Protein AF-A0A1B7P4M8-F1 (afdb_monomer)

Sequence (211 aa):
MISKVWGESLSTARRSIRSLGRASTALPAQPTAQLNGPSHQPQSEAQESLNNWHMVSHPRRLSSSSFSASSASATMKDIIFKAQANDFLSFVNASPTPFHAVASASRRLIDAGFQEVKERDSWASSCKPGGKYYVTRNGSTIIAFAIGKKWKPGNSISMVGAHTDSPCLRIKPVSKKSGDGFVQVGVETYGGGIWHTCKNTLCIPGDCIGC

pLDDT: mean 71.54, std 27.99, range [23.11, 98.19]

InterPro domains:
  IPR001948 Peptidase M18 [PF02127] (91-197)
  IPR001948 Peptidase M18 [PTHR28570] (83-198)
  IPR023358 Peptidase M18, domain 2 [G3DSA:2.30.250.10] (172-201)

Organism: NCBI:txid1955775

Ne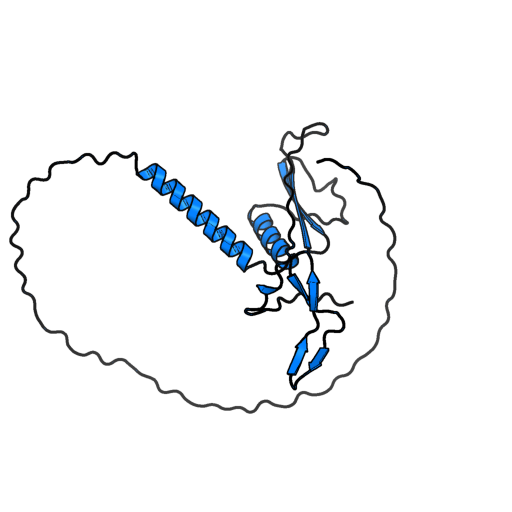arest PDB structures (foldseek):
  7dde-assembly1_C  TM=9.895E-01  e=1.643E-11  Schizosaccharomyces pombe 972h-
  3vat-assembly1_A  TM=9.790E-01  e=1.995E-11  Bos taurus
  4dyo-assembly1_A  TM=9.773E-01  e=1.802E-10  Homo sapiens
  7u5h-assembly1_A  TM=9.787E-01  e=2.657E-10  Bos taurus
  5jm6-assembly1_A  TM=9.677E-01  e=4.538E-07  Thermochaetoides thermophila

Secondary structure (DSSP, 8-state):
----------------------------PPPP--------PPPP------------------------TTHHHHHHHHHHHHHHHHHHHHHHHT-SSHHHHHHHHHHHHHHTTPEE--TTS--TTT--TT-EEEEEETTTEEEEEE--TT--TT---------S---EEEEEEEEEEEETTEEEEEEEEESS--TTGGGS-----------

Structu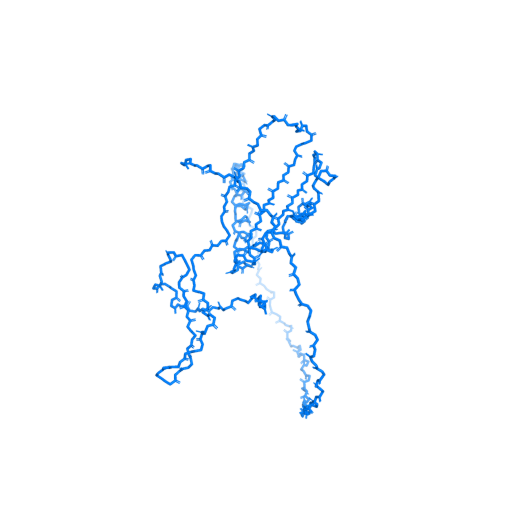re (mmCIF, N/CA/C/O backbone):
data_AF-A0A1B7P4M8-F1
#
_entry.id   AF-A0A1B7P4M8-F1
#
loop_
_atom_site.group_PDB
_atom_site.id
_atom_site.type_symbol
_atom_site.label_atom_id
_atom_site.label_alt_id
_atom_site.label_comp_id
_atom_site.label_asym_id
_atom_site.label_entity_id
_atom_site.label_seq_id
_atom_site.pdbx_PDB_ins_code
_atom_site.Cartn_x
_atom_site.Cartn_y
_atom_site.Cartn_z
_atom_site.occupancy
_atom_site.B_iso_or_equiv
_atom_site.auth_seq_id
_atom_site.auth_comp_id
_atom_site.auth_asym_id
_atom_site.auth_atom_id
_atom_site.pdbx_PDB_model_num
ATOM 1 N N . MET A 1 1 ? 8.302 16.947 12.314 1.00 27.66 1 MET A N 1
ATOM 2 C CA . MET A 1 1 ? 8.356 18.415 12.137 1.00 27.66 1 MET A CA 1
ATOM 3 C C . MET A 1 1 ? 7.116 18.832 11.355 1.00 27.66 1 MET A C 1
ATOM 5 O O . MET A 1 1 ? 6.722 18.109 10.452 1.00 27.66 1 MET A O 1
ATOM 9 N N . ILE A 1 2 ? 6.443 19.880 11.818 1.00 29.00 2 ILE A N 1
ATOM 10 C CA . ILE A 1 2 ? 5.062 20.298 11.509 1.00 29.00 2 ILE A CA 1
ATOM 11 C C . ILE A 1 2 ? 4.920 20.908 10.101 1.00 29.00 2 ILE A C 1
ATOM 13 O O . ILE A 1 2 ? 5.784 21.691 9.732 1.00 29.00 2 ILE A O 1
ATOM 17 N N . SER A 1 3 ? 3.811 20.632 9.391 1.00 30.89 3 SER A N 1
ATOM 18 C CA . SER A 1 3 ? 2.894 21.630 8.767 1.00 30.89 3 SER A CA 1
ATOM 19 C C . SER A 1 3 ? 1.781 20.905 7.977 1.00 30.89 3 SER A C 1
ATOM 21 O O . SER A 1 3 ? 2.078 20.087 7.116 1.00 30.89 3 SER A O 1
ATOM 23 N N . LYS A 1 4 ? 0.506 20.936 8.403 1.00 31.12 4 LYS A N 1
ATOM 24 C CA . LYS A 1 4 ? -0.586 21.812 7.904 1.00 31.12 4 LYS A CA 1
ATOM 25 C C . LYS A 1 4 ? -0.626 22.002 6.375 1.00 31.12 4 LYS A C 1
ATOM 27 O O . LYS A 1 4 ? 0.223 22.690 5.830 1.00 31.12 4 LYS A O 1
ATOM 32 N N . VAL A 1 5 ? -1.682 21.490 5.730 1.00 31.02 5 VAL A N 1
ATOM 33 C CA . VAL A 1 5 ? -2.775 22.254 5.076 1.00 31.02 5 VAL A CA 1
ATOM 34 C C . VAL A 1 5 ? -3.729 21.255 4.398 1.00 31.02 5 VAL A C 1
ATOM 36 O O . VAL A 1 5 ? -3.329 20.453 3.561 1.00 31.02 5 VAL A O 1
ATOM 39 N N . TRP A 1 6 ? -4.997 21.301 4.806 1.00 23.11 6 TRP A N 1
ATOM 40 C CA . TRP A 1 6 ? -6.159 20.734 4.117 1.00 23.11 6 TRP A CA 1
ATOM 41 C C . TRP A 1 6 ? -6.901 21.929 3.508 1.00 23.11 6 TRP A C 1
ATOM 43 O O . TRP A 1 6 ? -7.056 22.935 4.201 1.00 23.11 6 TRP A O 1
ATOM 53 N N . GLY A 1 7 ? -7.354 21.837 2.257 1.00 25.77 7 GLY A N 1
ATOM 54 C CA . GLY A 1 7 ? -8.132 22.906 1.628 1.00 25.77 7 GLY A CA 1
ATOM 55 C C . GLY A 1 7 ? -8.428 22.671 0.149 1.00 25.77 7 GLY A C 1
ATOM 56 O O . GLY A 1 7 ? -7.590 22.959 -0.691 1.00 25.77 7 GLY A O 1
ATOM 57 N N . GLU A 1 8 ? -9.636 22.160 -0.104 1.00 27.84 8 GLU A N 1
ATOM 58 C CA . GLU A 1 8 ? -10.535 22.509 -1.219 1.00 27.84 8 GLU A CA 1
ATOM 59 C C . GLU A 1 8 ? -10.119 22.214 -2.676 1.00 27.84 8 GLU A C 1
ATOM 61 O O . GLU A 1 8 ? -9.282 22.874 -3.275 1.00 27.84 8 GLU A O 1
ATOM 66 N N . SER A 1 9 ? -10.858 21.311 -3.330 1.00 27.59 9 SER A N 1
ATOM 67 C CA . SER A 1 9 ? -11.979 21.698 -4.213 1.00 27.59 9 SER A CA 1
ATOM 68 C C . SER A 1 9 ? -12.216 20.650 -5.309 1.00 27.59 9 SER A C 1
ATOM 70 O O . SER A 1 9 ? -11.376 20.391 -6.169 1.00 27.59 9 SER A O 1
ATOM 72 N N . LEU A 1 10 ? -13.399 20.037 -5.255 1.00 27.08 10 LEU A N 1
ATOM 73 C CA . LEU A 1 10 ? -13.975 19.165 -6.274 1.00 27.08 10 LEU A CA 1
ATOM 74 C C . LEU A 1 10 ? -14.854 20.002 -7.214 1.00 27.08 10 LEU A C 1
ATOM 76 O O . LEU A 1 10 ? -15.893 20.495 -6.794 1.00 27.08 10 LEU A O 1
ATOM 80 N N . SER A 1 11 ? -14.488 20.091 -8.490 1.00 28.09 11 SER A N 1
ATOM 81 C CA . SER A 1 11 ? -15.378 20.199 -9.665 1.00 28.09 11 SER A CA 1
ATOM 82 C C . SER A 1 11 ? -14.450 20.050 -10.889 1.00 28.09 11 SER A C 1
ATOM 84 O O . SER A 1 11 ? -13.321 20.512 -10.839 1.00 28.09 11 SER A O 1
ATOM 86 N N . THR A 1 12 ? -14.727 19.381 -12.003 1.00 28.97 12 THR A N 1
ATOM 87 C CA . THR A 1 12 ? -15.960 19.226 -12.762 1.00 28.97 12 THR A CA 1
ATOM 88 C C . THR A 1 12 ? -15.771 18.033 -13.706 1.00 28.97 12 THR A C 1
ATOM 90 O O . THR A 1 12 ? -14.773 17.937 -14.416 1.00 28.97 12 THR A O 1
ATOM 93 N N . ALA A 1 13 ? -16.746 17.128 -13.737 1.00 28.62 13 ALA A N 1
ATOM 94 C CA . ALA A 1 13 ? -16.907 16.151 -14.807 1.00 28.62 13 ALA A CA 1
ATOM 95 C C . ALA A 1 13 ? -17.683 16.783 -15.972 1.00 28.62 13 ALA A C 1
ATOM 97 O O . ALA A 1 13 ? -18.678 17.457 -15.707 1.00 28.62 13 ALA A O 1
ATOM 98 N N . ARG A 1 14 ? -17.323 16.480 -17.233 1.00 30.86 14 ARG A N 1
ATOM 99 C CA . ARG A 1 14 ? -18.277 16.083 -18.298 1.00 30.86 14 ARG A CA 1
ATOM 100 C C . ARG A 1 14 ? -17.629 15.834 -19.672 1.00 30.86 14 ARG A C 1
ATOM 102 O O . ARG A 1 14 ? -16.952 16.696 -20.206 1.00 30.86 14 ARG A O 1
ATOM 109 N N . ARG A 1 15 ? -18.080 14.711 -20.257 1.00 29.19 15 ARG A N 1
ATOM 110 C CA . ARG A 1 15 ? -18.317 14.386 -21.684 1.00 29.19 15 ARG A CA 1
ATOM 111 C C . ARG A 1 15 ? -17.110 14.226 -22.619 1.00 29.19 15 ARG A C 1
ATOM 113 O O . ARG A 1 15 ? -16.466 15.198 -22.970 1.00 29.19 15 ARG A O 1
ATOM 120 N N . SER A 1 16 ? -17.023 13.055 -23.255 1.00 30.80 16 SER A N 1
ATOM 121 C CA . SER A 1 16 ? -17.588 12.885 -24.605 1.00 30.80 16 SER A CA 1
ATOM 122 C C . SER A 1 16 ? -17.643 11.406 -25.013 1.00 30.80 16 SER A C 1
ATOM 124 O O . SER A 1 16 ? -16.660 10.684 -24.914 1.00 30.80 16 SER A O 1
ATOM 126 N N . ILE A 1 17 ? -18.819 10.976 -25.467 1.00 32.19 17 ILE A N 1
ATOM 127 C CA . ILE A 1 17 ? -19.078 9.722 -26.184 1.00 32.19 17 ILE A CA 1
ATOM 128 C C . ILE A 1 17 ? -18.746 9.970 -27.655 1.00 32.19 17 ILE A C 1
ATOM 130 O O . ILE A 1 17 ? -19.299 10.916 -28.212 1.00 32.19 17 ILE A O 1
ATOM 134 N N . ARG A 1 18 ? -17.973 9.090 -28.307 1.00 30.89 18 ARG A N 1
ATOM 135 C CA . ARG A 1 18 ? -18.147 8.775 -29.735 1.00 30.89 18 ARG A CA 1
ATOM 136 C C . ARG A 1 18 ? -17.783 7.320 -30.033 1.00 30.89 18 ARG A C 1
ATOM 138 O O . ARG A 1 18 ? -16.741 6.814 -29.642 1.00 30.89 18 ARG A O 1
ATOM 145 N N . SER A 1 19 ? -18.733 6.704 -30.719 1.00 30.92 19 SER A N 1
ATOM 146 C CA . SER A 1 19 ? -18.758 5.409 -31.389 1.00 30.92 19 SER A CA 1
ATOM 147 C C . SER A 1 19 ? -17.723 5.256 -32.508 1.00 30.92 19 SER A C 1
ATOM 149 O O . SER A 1 19 ? -17.239 6.269 -33.009 1.00 30.92 19 SER A O 1
ATOM 151 N N . LEU A 1 20 ? -17.599 4.004 -32.984 1.00 33.69 20 LEU A N 1
ATOM 152 C CA . LEU A 1 20 ? -17.049 3.472 -34.254 1.00 33.69 20 LEU A CA 1
ATOM 153 C C . LEU A 1 20 ? -15.876 2.521 -33.955 1.00 33.69 20 LEU A C 1
ATOM 155 O O . LEU A 1 20 ? -15.013 2.847 -33.162 1.00 33.69 20 LEU A O 1
ATOM 159 N N . GLY A 1 21 ? -15.752 1.328 -34.520 1.00 29.70 21 GLY A N 1
ATOM 160 C CA . GLY A 1 21 ? -16.533 0.638 -35.527 1.00 29.70 21 GLY A CA 1
ATOM 161 C C . GLY A 1 21 ? -16.091 -0.828 -35.570 1.00 29.70 21 GLY A C 1
ATOM 162 O O . GLY A 1 21 ? -15.044 -1.217 -35.060 1.00 29.70 21 GLY A O 1
ATOM 163 N N . ARG A 1 22 ? -16.966 -1.635 -36.150 1.00 30.69 22 ARG A N 1
ATOM 164 C CA . ARG A 1 22 ? -16.874 -3.076 -36.360 1.00 30.69 22 ARG A CA 1
ATOM 165 C C . ARG A 1 22 ? -15.778 -3.392 -37.386 1.00 30.69 22 ARG A C 1
ATOM 167 O O . ARG A 1 22 ? -15.830 -2.850 -38.484 1.00 30.69 22 ARG A O 1
ATOM 174 N N . ALA A 1 23 ? -14.875 -4.320 -37.082 1.00 33.91 23 ALA A N 1
ATOM 175 C CA . ALA A 1 23 ? -14.117 -5.050 -38.099 1.00 33.91 23 ALA A CA 1
ATOM 176 C C . ALA A 1 23 ? -13.829 -6.471 -37.599 1.00 33.91 23 ALA A C 1
ATOM 178 O O . ALA A 1 23 ? -13.099 -6.689 -36.637 1.00 33.91 23 ALA A O 1
ATOM 179 N N . SER A 1 24 ? -14.499 -7.422 -38.242 1.00 31.70 24 SER A N 1
ATOM 180 C CA . SER A 1 24 ? -14.323 -8.861 -38.114 1.00 31.70 24 SER A CA 1
ATOM 181 C C . SER A 1 24 ? -13.306 -9.292 -39.165 1.00 31.70 24 SER A C 1
ATOM 183 O O . SER A 1 24 ? -13.519 -8.996 -40.338 1.00 31.70 24 SER A O 1
ATOM 185 N N . THR A 1 25 ? -12.246 -10.000 -38.767 1.00 35.09 25 THR A N 1
ATOM 186 C CA . THR A 1 25 ? -11.460 -10.810 -39.709 1.00 35.09 25 THR A CA 1
ATOM 187 C C . THR A 1 25 ? -10.756 -11.968 -39.003 1.00 35.09 25 THR A C 1
ATOM 189 O O . THR A 1 25 ? -9.920 -11.770 -38.130 1.00 35.09 25 THR A O 1
ATOM 192 N N . ALA A 1 26 ? -11.204 -13.160 -39.394 1.00 34.91 26 ALA A N 1
ATOM 193 C CA . ALA A 1 26 ? -10.579 -14.480 -39.472 1.00 34.91 26 ALA A CA 1
ATOM 194 C C . ALA A 1 26 ? -9.252 -14.787 -38.737 1.00 34.91 26 ALA A C 1
ATOM 196 O O . ALA A 1 26 ? -8.198 -14.213 -39.001 1.00 34.91 26 ALA A O 1
ATOM 197 N N . LEU A 1 27 ? -9.338 -15.848 -37.928 1.00 39.56 27 LEU A N 1
ATOM 198 C CA . LEU A 1 27 ? -8.270 -16.752 -37.485 1.00 39.56 27 LEU A CA 1
ATOM 199 C C . LEU A 1 27 ? -7.584 -17.471 -38.663 1.00 39.56 27 LEU A C 1
ATOM 201 O O . LEU A 1 27 ? -8.257 -17.792 -39.645 1.00 39.56 27 LEU A O 1
ATOM 205 N N . PRO A 1 28 ? -6.326 -17.912 -38.481 1.00 41.72 28 PRO A N 1
ATOM 206 C CA . PRO A 1 28 ? -5.875 -19.159 -39.080 1.00 41.72 28 PRO A CA 1
ATOM 207 C C . PRO A 1 28 ? -5.457 -20.225 -38.051 1.00 41.72 28 PRO A C 1
ATOM 209 O O . PRO A 1 28 ? -5.018 -19.947 -36.937 1.00 41.72 28 PRO A O 1
ATOM 212 N N . ALA A 1 29 ? -5.662 -21.459 -38.505 1.00 36.94 29 ALA A N 1
ATOM 213 C CA . ALA A 1 29 ? -5.579 -22.766 -37.870 1.00 36.94 29 ALA A CA 1
ATOM 214 C C . ALA A 1 29 ? -4.300 -23.103 -37.077 1.00 36.94 29 ALA A C 1
ATOM 216 O O . ALA A 1 29 ? -3.185 -22.754 -37.458 1.00 36.94 29 ALA A O 1
ATOM 217 N N . GLN A 1 30 ? -4.492 -23.909 -36.027 1.00 38.44 30 GLN A N 1
ATOM 218 C CA . GLN A 1 30 ? -3.452 -24.701 -35.368 1.00 38.44 30 GLN A CA 1
ATOM 219 C C . GLN A 1 30 ? -3.263 -26.050 -36.085 1.00 38.44 30 GLN A C 1
ATOM 221 O O . GLN A 1 30 ? -4.264 -26.659 -36.471 1.00 38.44 30 GLN A O 1
ATOM 226 N N . PRO A 1 31 ? -2.033 -26.586 -36.191 1.00 42.88 31 PRO A N 1
ATOM 227 C CA . PRO A 1 31 ? -1.820 -27.988 -36.509 1.00 42.88 31 PRO A CA 1
ATOM 228 C C . PRO A 1 31 ? -1.865 -28.852 -35.244 1.00 42.88 31 PRO A C 1
ATOM 230 O O . PRO A 1 31 ? -1.148 -28.629 -34.269 1.00 42.88 31 PRO A O 1
ATOM 233 N N . THR A 1 32 ? -2.704 -29.876 -35.310 1.00 34.38 32 THR A N 1
ATOM 234 C CA . THR A 1 32 ? -2.752 -31.052 -34.444 1.00 34.38 32 THR A CA 1
ATOM 235 C C . THR A 1 32 ? -1.456 -31.861 -34.521 1.00 34.38 32 THR A C 1
ATOM 237 O O . THR A 1 32 ? -1.057 -32.268 -35.611 1.00 34.38 32 THR A O 1
ATOM 240 N N . ALA A 1 33 ? -0.867 -32.195 -33.373 1.00 34.19 33 ALA A N 1
ATOM 241 C CA . ALA A 1 33 ? 0.090 -33.292 -33.258 1.00 34.19 33 ALA A CA 1
ATOM 242 C C . ALA A 1 33 ? -0.193 -34.081 -31.974 1.00 34.19 33 ALA A C 1
ATOM 244 O O . ALA A 1 33 ? 0.114 -33.652 -30.864 1.00 34.19 33 ALA A O 1
ATOM 245 N N . GLN A 1 34 ? -0.838 -35.228 -32.164 1.00 31.22 34 GLN A N 1
ATOM 246 C CA . GLN A 1 34 ? -0.920 -36.322 -31.207 1.00 31.22 34 GLN A CA 1
ATOM 247 C C . GLN A 1 34 ? 0.409 -37.076 -31.227 1.00 31.22 34 GLN A C 1
ATOM 249 O O . GLN A 1 34 ? 0.825 -37.498 -32.303 1.00 31.22 34 GLN A O 1
ATOM 254 N N . LEU A 1 35 ? 1.034 -37.304 -30.071 1.00 37.22 35 LEU A N 1
ATOM 255 C CA . LEU A 1 35 ? 2.008 -38.381 -29.909 1.00 37.22 35 LEU A CA 1
ATOM 256 C C . LEU A 1 35 ? 1.843 -39.042 -28.540 1.00 37.22 35 LEU A C 1
ATOM 258 O O . LEU A 1 35 ? 1.739 -38.392 -27.502 1.00 37.22 35 LEU A O 1
ATOM 262 N N . ASN A 1 36 ? 1.763 -40.363 -28.624 1.00 34.41 36 ASN A N 1
ATOM 263 C CA . ASN A 1 36 ? 1.433 -41.328 -27.592 1.00 34.41 36 ASN A CA 1
ATOM 264 C C . ASN A 1 36 ? 2.525 -41.430 -26.519 1.00 34.41 36 ASN A C 1
ATOM 266 O O . ASN A 1 36 ? 3.713 -41.356 -26.826 1.00 34.41 36 ASN A O 1
ATOM 270 N N . GLY A 1 37 ? 2.116 -41.664 -25.271 1.00 32.88 37 GLY A N 1
ATOM 271 C CA . GLY A 1 37 ? 3.022 -42.091 -24.205 1.00 32.88 37 GLY A CA 1
ATOM 272 C C . GLY A 1 37 ? 3.365 -43.583 -24.287 1.00 32.88 37 GLY A C 1
ATOM 273 O O . GLY A 1 37 ? 2.748 -44.328 -25.051 1.00 32.88 37 GLY A O 1
ATOM 274 N N . PRO A 1 38 ? 4.281 -44.039 -23.420 1.00 35.47 38 PRO A N 1
ATOM 275 C CA . PRO A 1 38 ? 4.135 -45.353 -22.825 1.00 35.47 38 PRO A CA 1
ATOM 276 C C . PRO A 1 38 ? 4.147 -45.289 -21.294 1.00 35.47 38 PRO A C 1
ATOM 278 O O . PRO A 1 38 ? 4.946 -44.614 -20.647 1.00 35.47 38 PRO A O 1
ATOM 281 N N . SER A 1 39 ? 3.211 -46.050 -20.746 1.00 29.80 39 SER A N 1
ATOM 282 C CA . SER A 1 39 ? 3.083 -46.496 -19.368 1.00 29.80 39 SER A CA 1
ATOM 283 C C . SER A 1 39 ? 4.348 -47.187 -18.852 1.00 29.80 39 SER A C 1
ATOM 285 O O . SER A 1 39 ? 4.800 -48.159 -19.455 1.00 29.80 39 SER A O 1
ATOM 287 N N . HIS A 1 40 ? 4.836 -46.769 -17.685 1.00 31.36 40 HIS A N 1
ATOM 288 C CA . HIS A 1 40 ? 5.776 -47.545 -16.876 1.00 31.36 40 HIS A CA 1
ATOM 289 C C . HIS A 1 40 ? 5.090 -47.948 -15.565 1.00 31.36 40 HIS A C 1
ATOM 291 O O . HIS A 1 40 ? 4.731 -47.095 -14.755 1.00 31.36 40 HIS A O 1
ATOM 297 N N . GLN A 1 41 ? 4.888 -49.254 -15.382 1.00 33.59 41 GLN A N 1
ATOM 298 C CA . GLN A 1 41 ? 4.578 -49.862 -14.088 1.00 33.59 41 GLN A CA 1
ATOM 299 C C . GLN A 1 41 ? 5.882 -50.209 -13.344 1.00 33.59 41 GLN A C 1
ATOM 301 O O . GLN A 1 41 ? 6.891 -50.489 -13.998 1.00 33.59 41 GLN A O 1
ATOM 306 N N . PRO A 1 42 ? 5.880 -50.199 -11.998 1.00 35.03 42 PRO A N 1
ATOM 307 C CA . PRO A 1 42 ? 7.049 -50.525 -11.191 1.00 35.03 42 PRO A CA 1
ATOM 308 C C . PRO A 1 42 ? 7.177 -52.039 -10.970 1.00 35.03 42 PRO A C 1
ATOM 310 O O . PRO A 1 42 ? 6.202 -52.709 -10.630 1.00 35.03 42 PRO A O 1
ATOM 313 N N . GLN A 1 43 ? 8.393 -52.565 -11.126 1.00 33.06 43 GLN A N 1
ATOM 314 C CA . GLN A 1 43 ? 8.743 -53.919 -10.702 1.00 33.06 43 GLN A CA 1
ATOM 315 C C . GLN A 1 43 ? 9.203 -53.908 -9.242 1.00 33.06 43 GLN A C 1
ATOM 317 O O . GLN A 1 43 ? 10.058 -53.123 -8.837 1.00 33.06 43 GLN A O 1
ATOM 322 N N . SER A 1 44 ? 8.576 -54.784 -8.466 1.00 33.38 44 SER A N 1
ATOM 323 C CA . SER A 1 44 ? 8.917 -55.178 -7.107 1.00 33.38 44 SER A CA 1
ATOM 324 C C . SER A 1 44 ? 10.038 -56.213 -7.132 1.00 33.38 44 SER A C 1
ATOM 326 O O . SER A 1 44 ? 9.832 -57.292 -7.685 1.00 33.38 44 SER A O 1
ATOM 328 N N . GLU A 1 45 ? 11.161 -55.946 -6.470 1.00 33.81 45 GLU A N 1
ATOM 329 C CA . GLU A 1 45 ? 12.144 -56.982 -6.154 1.00 33.81 45 GLU A CA 1
ATOM 330 C C . GLU A 1 45 ? 12.701 -56.827 -4.735 1.00 33.81 45 GLU A C 1
ATOM 332 O O . GLU A 1 45 ? 13.034 -55.735 -4.280 1.00 33.81 45 GLU A O 1
ATOM 337 N N . ALA A 1 46 ? 12.820 -57.996 -4.103 1.00 32.19 46 ALA A N 1
ATOM 338 C CA . ALA A 1 46 ? 13.733 -58.365 -3.028 1.00 32.19 46 ALA A CA 1
ATOM 339 C C . ALA A 1 46 ? 13.466 -57.825 -1.613 1.00 32.19 46 ALA A C 1
ATOM 341 O O . ALA A 1 46 ? 14.017 -56.838 -1.135 1.00 32.19 46 ALA A O 1
ATOM 342 N N . GLN A 1 47 ? 12.690 -58.632 -0.900 1.00 31.75 47 GLN A N 1
ATOM 343 C CA . GLN A 1 47 ? 12.638 -58.736 0.546 1.00 31.75 47 GLN A CA 1
ATOM 344 C C . GLN A 1 47 ? 13.528 -59.918 0.952 1.00 31.75 47 GLN A C 1
ATOM 346 O O . GLN A 1 47 ? 13.102 -61.049 0.762 1.00 31.75 47 GLN A O 1
ATOM 351 N N . GLU A 1 48 ? 14.725 -59.688 1.509 1.00 31.03 48 GLU A N 1
ATOM 352 C CA . GLU A 1 48 ? 15.358 -60.668 2.407 1.00 31.03 48 GLU A CA 1
ATOM 353 C C . GLU A 1 48 ? 16.555 -60.125 3.204 1.00 31.03 48 GLU A C 1
ATOM 355 O O . GLU A 1 48 ? 17.527 -59.636 2.639 1.00 31.03 48 GLU A O 1
ATOM 360 N N . SER A 1 49 ? 16.495 -60.366 4.522 1.00 30.55 49 SER A N 1
ATOM 361 C CA . SER A 1 49 ? 17.611 -60.505 5.476 1.00 30.55 49 SER A CA 1
ATOM 362 C C . SER A 1 49 ? 18.462 -59.243 5.748 1.00 30.55 49 SER A C 1
ATOM 364 O O . SER A 1 49 ? 18.961 -58.587 4.853 1.00 30.55 49 SER A O 1
ATOM 366 N N . LEU A 1 50 ? 18.689 -58.789 6.981 1.00 33.47 50 LEU A N 1
ATOM 367 C CA . LEU A 1 50 ? 19.173 -59.535 8.136 1.00 33.47 50 LEU A CA 1
ATOM 368 C C . LEU A 1 50 ? 18.722 -58.846 9.434 1.00 33.47 50 LEU A C 1
ATOM 370 O O . LEU A 1 50 ? 19.162 -57.748 9.776 1.00 33.47 50 LEU A O 1
ATOM 374 N N . ASN A 1 51 ? 17.887 -59.553 10.191 1.00 35.56 51 ASN A N 1
ATOM 375 C CA . ASN A 1 51 ? 17.753 -59.367 11.627 1.00 35.56 51 ASN A CA 1
ATOM 376 C C . ASN A 1 51 ? 19.046 -59.855 12.292 1.00 35.56 51 ASN A C 1
ATOM 378 O O . ASN A 1 51 ? 19.285 -61.059 12.285 1.00 35.56 51 ASN A O 1
ATOM 382 N N . ASN A 1 52 ? 19.859 -58.960 12.861 1.00 34.84 52 ASN A N 1
ATOM 383 C CA . ASN A 1 52 ? 20.617 -59.246 14.087 1.00 34.84 52 ASN A CA 1
ATOM 384 C C . ASN A 1 52 ? 21.401 -58.022 14.575 1.00 34.84 52 ASN A C 1
ATOM 386 O O . ASN A 1 52 ? 22.498 -57.760 14.097 1.00 34.84 52 ASN A O 1
ATOM 390 N N . TRP A 1 53 ? 20.884 -57.333 15.592 1.00 33.66 53 TRP A N 1
ATOM 391 C CA . TRP A 1 53 ? 21.720 -56.623 16.563 1.00 33.66 53 TRP A CA 1
ATOM 392 C C . TRP A 1 53 ? 21.095 -56.786 17.949 1.00 33.66 53 TRP A C 1
ATOM 394 O O . TRP A 1 53 ? 20.049 -56.222 18.260 1.00 33.66 53 TRP A O 1
ATOM 404 N N . HIS A 1 54 ? 21.736 -57.618 18.767 1.00 38.12 54 HIS A N 1
ATOM 405 C CA . HIS A 1 54 ? 21.397 -57.842 20.165 1.00 38.12 54 HIS A CA 1
ATOM 406 C C . HIS A 1 54 ? 21.567 -56.543 20.973 1.00 38.12 54 HIS A C 1
ATOM 408 O O . HIS A 1 54 ? 22.675 -56.022 21.095 1.00 38.12 54 HIS A O 1
ATOM 414 N N . MET A 1 55 ? 20.483 -56.037 21.570 1.00 33.56 55 MET A N 1
ATOM 415 C CA . MET A 1 55 ? 20.549 -54.994 22.597 1.00 33.56 55 MET A CA 1
ATOM 416 C C . MET A 1 55 ? 20.847 -55.625 23.960 1.00 33.56 55 MET A C 1
ATOM 418 O O . MET A 1 55 ? 19.998 -56.282 24.554 1.00 33.56 55 MET A O 1
ATOM 422 N N . VAL A 1 56 ? 22.046 -55.373 24.483 1.00 42.69 56 VAL A N 1
ATOM 423 C CA . VAL A 1 56 ? 22.366 -55.566 25.902 1.00 42.69 56 VAL A CA 1
ATOM 424 C C . VAL A 1 56 ? 21.907 -54.320 26.661 1.00 42.69 56 VAL A C 1
ATOM 426 O O . VAL A 1 56 ? 22.537 -53.264 26.591 1.00 42.69 56 VAL A O 1
ATOM 429 N N . SER A 1 57 ? 20.796 -54.418 27.389 1.00 37.28 57 SER A N 1
ATOM 430 C CA . SER A 1 57 ? 20.290 -53.347 28.251 1.00 37.28 57 SER A CA 1
ATOM 431 C C . SER A 1 57 ? 20.928 -53.410 29.644 1.00 37.28 57 SER A C 1
ATOM 433 O O . SER A 1 57 ? 20.571 -54.261 30.454 1.00 37.28 57 SER A O 1
ATOM 435 N N . HIS A 1 58 ? 21.835 -52.476 29.944 1.00 39.38 58 HIS A N 1
ATOM 436 C CA . HIS A 1 58 ? 22.236 -52.151 31.319 1.00 39.38 58 HIS A CA 1
ATOM 437 C C . HIS A 1 58 ? 21.345 -51.015 31.853 1.00 39.38 58 HIS A C 1
ATOM 439 O O . HIS A 1 58 ? 21.217 -49.991 31.173 1.00 39.38 58 HIS A O 1
ATOM 445 N N . PRO A 1 59 ? 20.756 -51.117 33.058 1.00 42.81 59 PRO A N 1
ATOM 446 C CA . PRO A 1 59 ? 19.970 -50.028 33.627 1.00 42.81 59 PRO A CA 1
ATOM 447 C C . PRO A 1 59 ? 20.894 -48.896 34.105 1.00 42.81 59 PRO A C 1
ATOM 449 O O . PRO A 1 59 ? 21.552 -48.994 35.141 1.00 42.81 59 PRO A O 1
ATOM 452 N N . ARG A 1 60 ? 20.945 -47.792 33.348 1.00 42.38 60 ARG A N 1
ATOM 453 C CA . ARG A 1 60 ? 21.607 -46.550 33.771 1.00 42.38 60 ARG A CA 1
ATOM 454 C C . ARG A 1 60 ? 20.619 -45.731 34.608 1.00 42.38 60 ARG A C 1
ATOM 456 O O . ARG A 1 60 ? 19.585 -45.297 34.112 1.00 42.38 60 ARG A O 1
ATOM 463 N N . ARG A 1 61 ? 20.949 -45.548 35.888 1.00 44.09 61 ARG A N 1
ATOM 464 C CA . ARG A 1 61 ? 20.240 -44.708 36.866 1.00 44.09 61 ARG A CA 1
ATOM 465 C C . ARG A 1 61 ? 20.031 -43.294 36.296 1.00 44.09 61 ARG A C 1
ATOM 467 O O . ARG A 1 61 ? 20.995 -42.550 36.141 1.00 44.09 61 ARG A O 1
ATOM 474 N N . LEU A 1 62 ? 18.785 -42.936 35.985 1.00 45.22 62 LEU A N 1
ATOM 475 C CA . LEU A 1 62 ? 18.401 -41.586 35.567 1.00 45.22 62 LEU A CA 1
ATOM 476 C C . LEU A 1 62 ? 18.406 -40.668 36.795 1.00 45.22 62 LEU A C 1
ATOM 478 O O . LEU A 1 62 ? 17.527 -40.756 37.649 1.00 45.22 62 LEU A O 1
ATOM 482 N N . SER A 1 63 ? 19.405 -39.793 36.899 1.00 49.72 63 SER A N 1
ATOM 483 C CA . SER A 1 63 ? 19.310 -38.612 37.754 1.00 49.72 63 SER A CA 1
ATOM 484 C C . SER A 1 63 ? 18.330 -37.637 37.106 1.00 49.72 63 SER A C 1
ATOM 486 O O . SER A 1 63 ? 18.570 -37.168 35.993 1.00 49.72 63 SER A O 1
ATOM 488 N N . SER A 1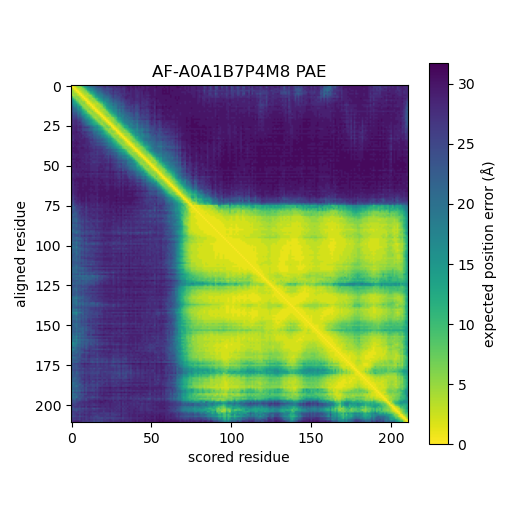 64 ? 17.232 -37.327 37.787 1.00 52.34 64 SER A N 1
ATOM 489 C CA . SER A 1 64 ? 16.297 -36.279 37.388 1.00 52.34 64 SER A CA 1
ATOM 490 C C . SER A 1 64 ? 16.974 -34.911 37.504 1.00 52.34 64 SER A C 1
ATOM 492 O O . SER A 1 64 ? 16.943 -34.281 38.561 1.00 52.34 64 SER A O 1
ATOM 494 N N . SER A 1 65 ? 17.611 -34.448 36.431 1.00 53.91 65 SER A N 1
ATOM 495 C CA . SER A 1 65 ? 17.967 -33.039 36.300 1.00 53.91 65 SER A CA 1
ATOM 496 C C . SER A 1 65 ? 16.702 -32.270 35.939 1.00 53.91 65 SER A C 1
ATOM 498 O O . SER A 1 65 ? 16.176 -32.393 34.832 1.00 53.91 65 SER A O 1
ATOM 500 N N . SER A 1 66 ? 16.201 -31.499 36.894 1.00 53.78 66 SER A N 1
ATOM 501 C CA . SER A 1 66 ? 15.118 -30.543 36.711 1.00 53.78 66 SER A CA 1
ATOM 502 C C . SER A 1 66 ? 15.529 -29.521 35.647 1.00 53.78 66 SER A C 1
ATOM 504 O O . SER A 1 66 ? 16.281 -28.589 35.928 1.00 53.78 66 SER A O 1
ATOM 506 N N . PHE A 1 67 ? 15.072 -29.694 34.406 1.00 57.47 67 PHE A N 1
ATOM 507 C CA . PHE A 1 67 ? 15.212 -28.656 33.391 1.00 57.47 67 PHE A CA 1
ATOM 508 C C . PHE A 1 67 ? 14.280 -27.504 33.762 1.00 57.47 67 PHE A C 1
ATOM 510 O O . PHE A 1 67 ? 13.057 -27.638 33.767 1.00 57.47 67 PHE A O 1
ATOM 517 N N . SER A 1 68 ? 14.885 -26.381 34.141 1.00 55.56 68 SER A N 1
ATOM 518 C CA . SER A 1 68 ? 14.185 -25.160 34.523 1.00 55.56 68 SER A CA 1
ATOM 519 C C . SER A 1 68 ? 13.318 -24.655 33.361 1.00 55.56 68 SER A C 1
ATOM 521 O O . SER A 1 68 ? 13.815 -24.396 32.263 1.00 55.56 68 SER A O 1
ATOM 523 N N . ALA A 1 69 ? 12.014 -24.507 33.604 1.00 55.84 69 ALA A N 1
ATOM 524 C CA . ALA A 1 69 ? 10.982 -24.150 32.624 1.00 55.84 69 ALA A CA 1
ATOM 525 C C . ALA A 1 69 ? 11.077 -22.708 32.066 1.00 55.84 69 ALA A C 1
ATOM 527 O O . ALA A 1 69 ? 10.203 -22.270 31.319 1.00 55.84 69 ALA A O 1
ATOM 528 N N . SER A 1 70 ? 12.145 -21.965 32.373 1.00 55.75 70 SER A N 1
ATOM 529 C CA . SER A 1 70 ? 12.357 -20.586 31.904 1.00 55.75 70 SER A CA 1
ATOM 530 C C . SER A 1 70 ? 12.742 -20.470 30.420 1.00 55.75 70 SER A C 1
ATOM 532 O O . SER A 1 70 ? 12.691 -19.375 29.866 1.00 55.75 70 SER A O 1
ATOM 534 N N . SER A 1 71 ? 13.089 -21.577 29.752 1.00 57.59 71 SER A N 1
ATOM 535 C CA . SER A 1 71 ? 13.485 -21.599 28.330 1.00 57.59 71 SER A CA 1
ATOM 536 C C . SER A 1 71 ? 12.296 -21.505 27.353 1.00 57.59 71 SER A C 1
ATOM 538 O O . SER A 1 71 ? 12.402 -20.896 26.291 1.00 57.59 71 SER A O 1
ATOM 540 N N . ALA A 1 72 ? 11.116 -22.010 27.732 1.00 58.56 72 ALA A N 1
ATOM 541 C CA . ALA A 1 72 ? 9.963 -22.103 26.825 1.00 58.56 72 ALA A CA 1
ATOM 542 C C . ALA A 1 72 ? 9.376 -20.733 26.410 1.00 58.56 72 ALA A C 1
ATOM 544 O O . ALA A 1 72 ? 8.844 -20.584 25.309 1.00 58.56 72 ALA A O 1
ATOM 545 N N . SER A 1 73 ? 9.496 -19.715 27.271 1.00 56.50 73 SER A N 1
ATOM 546 C CA . SER A 1 73 ? 8.993 -18.355 27.009 1.00 56.50 73 SER A CA 1
ATOM 547 C C . SER A 1 73 ? 9.866 -17.579 26.011 1.00 56.50 73 SER A C 1
ATOM 549 O O . SER A 1 73 ? 9.346 -16.796 25.214 1.00 56.50 73 SER A O 1
ATOM 551 N N . ALA A 1 74 ? 11.180 -17.838 25.997 1.00 63.34 74 ALA A N 1
ATOM 552 C CA . ALA A 1 74 ? 12.084 -17.303 24.977 1.00 63.34 74 ALA A CA 1
ATOM 553 C C . ALA A 1 74 ? 11.782 -17.930 23.604 1.00 63.34 74 ALA A C 1
ATOM 555 O O . ALA A 1 74 ? 11.601 -17.213 22.624 1.00 63.34 74 ALA A O 1
ATOM 556 N N . THR A 1 75 ? 11.565 -19.249 23.562 1.00 82.56 75 THR A N 1
ATOM 557 C CA . THR A 1 75 ? 11.244 -19.979 22.326 1.00 82.56 75 THR A CA 1
ATOM 558 C C . THR A 1 75 ? 9.933 -19.523 21.672 1.00 82.56 75 THR A C 1
ATOM 560 O O . THR A 1 75 ? 9.865 -19.406 20.451 1.00 82.56 75 THR A O 1
ATOM 563 N N . MET A 1 76 ? 8.882 -19.228 22.448 1.00 86.50 76 MET A N 1
ATOM 564 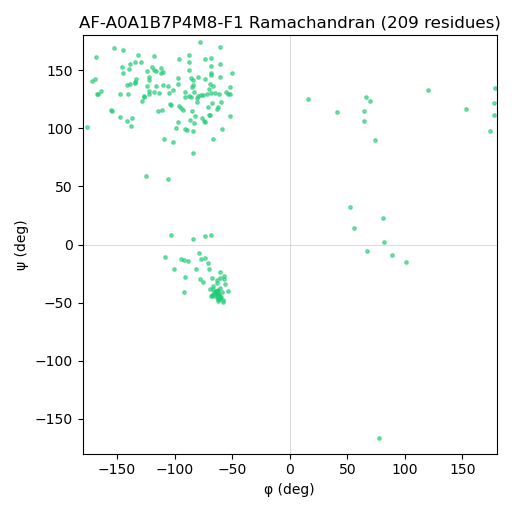C CA . MET A 1 76 ? 7.596 -18.798 21.874 1.00 86.50 76 MET A CA 1
ATOM 565 C C . MET A 1 76 ? 7.671 -17.406 21.234 1.00 86.50 76 MET A C 1
ATOM 567 O O . MET A 1 76 ? 7.088 -17.190 20.170 1.00 86.50 76 MET A O 1
ATOM 571 N N . LYS A 1 77 ? 8.408 -16.470 21.845 1.00 89.00 77 LYS A N 1
ATOM 572 C CA . LYS A 1 77 ? 8.632 -15.139 21.260 1.00 89.00 77 LYS A CA 1
ATOM 573 C C . LYS A 1 77 ? 9.367 -15.236 19.928 1.00 89.00 77 LYS A C 1
ATOM 575 O O . LYS A 1 77 ? 8.954 -14.584 18.973 1.00 89.00 77 LYS A O 1
ATOM 580 N N . ASP A 1 78 ? 10.380 -16.094 19.847 1.00 91.12 78 ASP A N 1
ATOM 581 C CA . ASP A 1 78 ? 11.148 -16.306 18.618 1.00 91.12 78 ASP A CA 1
ATOM 582 C C . ASP A 1 78 ? 10.286 -16.901 17.498 1.00 91.12 78 ASP A C 1
ATOM 584 O O . ASP A 1 78 ? 10.371 -16.470 16.347 1.00 91.12 78 ASP A O 1
ATOM 588 N N . ILE A 1 79 ? 9.399 -17.848 17.830 1.00 93.44 79 ILE A N 1
ATOM 589 C CA . ILE A 1 79 ? 8.448 -18.425 16.869 1.00 93.44 79 ILE A CA 1
ATOM 590 C C . ILE A 1 79 ? 7.503 -17.345 16.326 1.00 93.44 79 ILE A C 1
ATOM 592 O O . ILE A 1 79 ? 7.318 -17.251 15.111 1.00 93.44 79 ILE A O 1
ATOM 596 N N . ILE A 1 80 ? 6.935 -16.508 17.201 1.00 94.31 80 ILE A N 1
ATOM 597 C CA . ILE A 1 80 ? 6.029 -15.421 16.798 1.00 94.31 80 ILE A CA 1
ATOM 598 C C . ILE A 1 80 ? 6.769 -14.401 15.928 1.00 94.31 80 ILE A C 1
ATOM 600 O O . ILE A 1 80 ? 6.268 -14.024 14.870 1.00 94.31 80 ILE A O 1
ATOM 604 N N . PHE A 1 81 ? 7.970 -13.989 16.336 1.00 95.62 81 PHE A N 1
ATOM 605 C CA . PHE A 1 81 ? 8.781 -13.036 15.582 1.00 95.62 81 PHE A CA 1
ATOM 606 C C . PHE A 1 81 ? 9.122 -13.568 14.186 1.00 95.62 81 PHE A C 1
ATOM 608 O O . PHE A 1 81 ? 8.951 -12.868 13.187 1.00 95.62 81 PHE A O 1
ATOM 615 N N . LYS A 1 82 ? 9.529 -14.838 14.089 1.00 95.81 82 LYS A N 1
ATOM 616 C CA . LYS A 1 82 ? 9.823 -15.484 12.805 1.00 95.81 82 LYS A CA 1
ATOM 617 C C . LYS A 1 82 ? 8.582 -15.582 11.917 1.00 95.81 82 LYS A C 1
ATOM 619 O O . LYS A 1 82 ? 8.677 -15.349 10.714 1.00 95.81 82 LYS A O 1
ATOM 624 N N . ALA A 1 83 ? 7.418 -15.884 12.492 1.00 96.38 83 ALA A N 1
ATOM 625 C CA . ALA A 1 83 ? 6.158 -15.901 11.754 1.00 96.38 83 ALA A CA 1
ATOM 626 C C . ALA A 1 83 ? 5.798 -14.510 11.201 1.00 96.38 83 ALA A C 1
ATOM 628 O O . ALA A 1 83 ? 5.454 -14.396 10.027 1.00 96.38 83 ALA A O 1
ATOM 629 N N . GLN A 1 84 ? 5.947 -13.451 12.005 1.00 96.06 84 GLN A N 1
ATOM 630 C CA . GLN A 1 84 ? 5.716 -12.066 11.574 1.00 96.06 84 GLN A CA 1
ATOM 631 C C . GLN A 1 84 ? 6.687 -11.633 10.469 1.00 96.06 84 GLN A C 1
ATOM 633 O O . GLN A 1 84 ? 6.268 -11.018 9.491 1.00 96.06 84 GLN A O 1
ATOM 638 N N . ALA A 1 85 ? 7.968 -11.991 10.586 1.00 97.31 85 ALA A N 1
ATOM 639 C CA . ALA A 1 85 ? 8.964 -11.709 9.556 1.00 97.31 85 ALA A CA 1
ATOM 640 C C . ALA A 1 85 ? 8.626 -12.410 8.229 1.00 97.31 85 ALA A C 1
ATOM 642 O O . ALA A 1 85 ? 8.686 -11.790 7.170 1.00 97.31 85 ALA A O 1
ATOM 643 N N . ASN A 1 86 ? 8.210 -13.677 8.277 1.00 97.50 86 ASN A N 1
ATOM 644 C CA . ASN A 1 86 ? 7.805 -14.422 7.084 1.00 97.50 86 ASN A CA 1
ATOM 645 C C . ASN A 1 86 ? 6.522 -13.864 6.447 1.00 97.50 86 ASN A C 1
ATOM 647 O O . ASN A 1 86 ? 6.425 -13.804 5.219 1.00 97.50 86 ASN A O 1
ATOM 651 N N . ASP A 1 87 ? 5.549 -13.431 7.253 1.00 96.75 87 ASP A N 1
ATOM 652 C CA . ASP A 1 87 ? 4.348 -12.763 6.742 1.00 96.75 87 ASP A CA 1
ATOM 653 C C . ASP A 1 87 ? 4.691 -11.426 6.069 1.00 96.75 87 ASP A C 1
ATOM 655 O O . ASP A 1 87 ? 4.197 -11.132 4.978 1.00 96.75 87 ASP A O 1
ATOM 659 N N . PHE A 1 88 ? 5.601 -10.650 6.662 1.00 96.50 88 PHE A N 1
ATOM 660 C CA . PHE A 1 88 ? 6.102 -9.419 6.059 1.00 96.50 88 PHE A CA 1
ATOM 661 C C . PHE A 1 88 ? 6.810 -9.680 4.722 1.00 96.50 88 PHE A C 1
ATOM 663 O O . PHE A 1 88 ? 6.506 -9.018 3.731 1.00 96.50 88 PHE A O 1
ATOM 670 N N . LEU A 1 89 ? 7.693 -10.681 4.652 1.00 97.19 89 LEU A N 1
ATOM 671 C CA . LEU A 1 89 ? 8.338 -11.073 3.394 1.00 97.19 89 LEU A CA 1
ATOM 672 C C . LEU A 1 89 ? 7.308 -11.486 2.336 1.00 97.19 89 LEU A C 1
ATOM 674 O O . LEU A 1 89 ? 7.425 -11.102 1.175 1.00 97.19 89 LEU A O 1
ATOM 678 N N . SER A 1 90 ? 6.268 -12.216 2.742 1.00 97.06 90 SER A N 1
ATOM 679 C CA . SER A 1 90 ? 5.175 -12.612 1.850 1.00 97.06 90 SER A CA 1
ATOM 680 C C . SER A 1 90 ? 4.412 -11.397 1.313 1.00 97.06 90 SER A C 1
ATOM 682 O O . SER A 1 90 ? 4.093 -11.349 0.127 1.00 97.06 90 SER A O 1
ATOM 684 N N . PHE A 1 91 ? 4.167 -10.387 2.155 1.00 96.81 91 PHE A N 1
ATOM 685 C CA . PHE A 1 91 ? 3.559 -9.122 1.738 1.00 96.81 91 PHE A C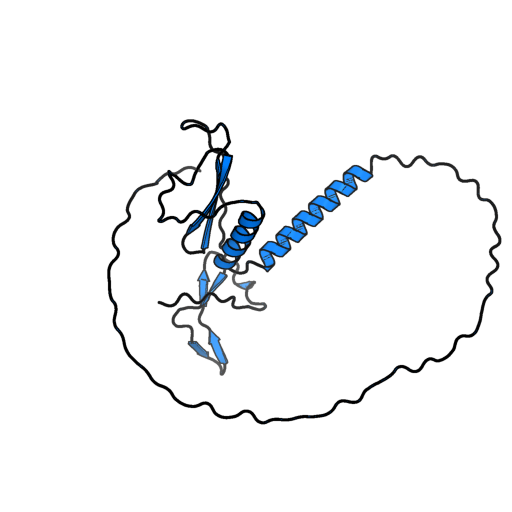A 1
ATOM 686 C C . PHE A 1 91 ? 4.426 -8.372 0.722 1.00 96.81 91 PHE A C 1
ATOM 688 O O . PHE A 1 91 ? 3.915 -7.958 -0.318 1.00 96.81 91 PHE A O 1
ATOM 695 N N . VAL A 1 92 ? 5.725 -8.219 1.001 1.00 95.62 92 VAL A N 1
ATOM 696 C CA . VAL A 1 92 ? 6.667 -7.506 0.121 1.00 95.62 92 VAL A CA 1
ATOM 697 C C . VAL A 1 92 ? 6.781 -8.207 -1.232 1.00 95.62 92 VAL A C 1
ATOM 699 O O . VAL A 1 92 ? 6.668 -7.555 -2.267 1.00 95.62 92 VAL A O 1
ATOM 702 N N . ASN A 1 93 ? 6.906 -9.536 -1.240 1.00 94.75 93 ASN A N 1
ATOM 703 C CA . ASN A 1 93 ? 6.993 -10.323 -2.473 1.00 94.75 93 ASN A CA 1
ATOM 704 C C . ASN A 1 93 ? 5.723 -10.227 -3.332 1.00 94.75 93 ASN A C 1
ATOM 706 O O . ASN A 1 93 ? 5.807 -10.241 -4.557 1.00 94.75 93 ASN A O 1
ATOM 710 N N . ALA A 1 94 ? 4.550 -10.104 -2.706 1.00 94.75 94 ALA A N 1
ATOM 711 C CA . ALA A 1 94 ? 3.281 -9.914 -3.408 1.00 94.75 94 ALA A CA 1
ATOM 712 C C . ALA A 1 94 ? 3.048 -8.466 -3.886 1.00 94.75 94 ALA A C 1
ATOM 714 O O . ALA A 1 94 ? 2.081 -8.211 -4.603 1.00 94.75 94 ALA A O 1
ATOM 715 N N . SER A 1 95 ? 3.907 -7.516 -3.497 1.0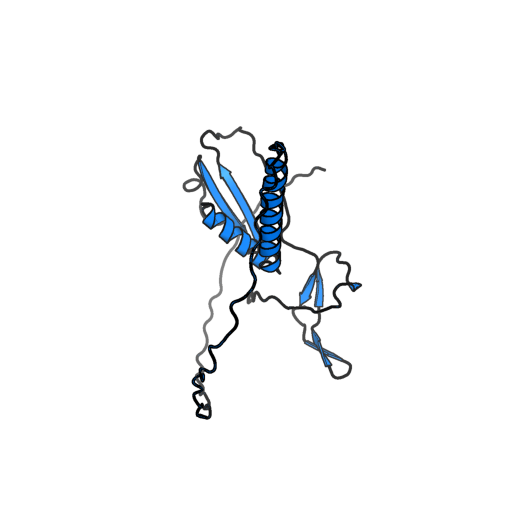0 95.75 95 SER A N 1
ATOM 716 C CA . SER A 1 95 ? 3.668 -6.075 -3.643 1.00 95.75 95 SER A CA 1
ATOM 717 C C . SER A 1 95 ? 4.782 -5.347 -4.412 1.00 95.75 95 SER A C 1
ATOM 719 O O . SER A 1 95 ? 5.381 -4.414 -3.879 1.00 95.75 95 SER A O 1
ATOM 721 N N . PRO A 1 96 ? 5.073 -5.721 -5.674 1.00 93.50 96 PRO A N 1
ATOM 722 C CA . PRO A 1 96 ? 6.177 -5.128 -6.435 1.00 93.50 96 PRO A CA 1
ATOM 723 C C . PRO A 1 96 ? 5.930 -3.671 -6.868 1.00 93.50 96 PRO A C 1
ATOM 725 O O . PRO A 1 96 ? 6.866 -2.983 -7.271 1.00 93.50 96 PRO A O 1
ATOM 728 N N . THR A 1 97 ? 4.682 -3.190 -6.815 1.00 94.38 97 THR A N 1
ATOM 729 C CA . THR A 1 97 ? 4.309 -1.798 -7.124 1.00 94.38 97 THR A CA 1
ATOM 730 C C . THR A 1 97 ? 3.403 -1.223 -6.032 1.00 94.38 97 THR A C 1
ATOM 732 O O . THR A 1 97 ? 2.777 -1.993 -5.297 1.00 94.38 97 THR A O 1
ATOM 735 N N . PRO A 1 98 ? 3.243 0.115 -5.951 1.00 94.31 98 PRO A N 1
ATOM 736 C CA . PRO A 1 98 ? 2.307 0.737 -5.011 1.00 94.31 98 PRO A CA 1
ATOM 737 C C . PRO A 1 98 ? 0.867 0.227 -5.169 1.00 94.31 98 PRO A C 1
ATOM 739 O O . PRO A 1 98 ? 0.148 0.092 -4.182 1.00 94.31 98 PRO A O 1
ATOM 742 N N . PHE A 1 99 ? 0.451 -0.089 -6.40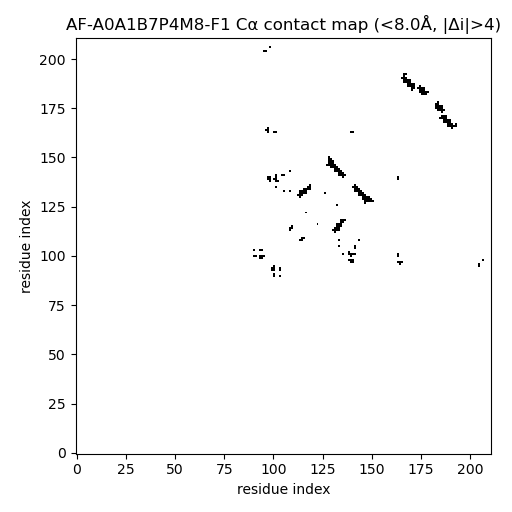1 1.00 95.81 99 PHE A N 1
ATOM 743 C CA . PHE A 1 99 ? -0.874 -0.638 -6.693 1.00 95.81 99 PHE A CA 1
ATOM 744 C C . PHE A 1 99 ? -1.038 -2.046 -6.110 1.00 95.81 99 PHE A C 1
ATOM 746 O O . PHE A 1 99 ? -2.028 -2.331 -5.437 1.00 95.81 99 PHE A O 1
ATOM 753 N N . HIS A 1 100 ? -0.028 -2.905 -6.278 1.00 96.44 100 HIS A N 1
ATOM 754 C CA . HIS A 1 100 ? -0.026 -4.245 -5.691 1.00 96.44 100 HIS A CA 1
ATOM 755 C C . HIS A 1 100 ? 0.045 -4.196 -4.157 1.00 96.44 100 HIS A C 1
ATOM 757 O O . HIS A 1 100 ? -0.618 -4.987 -3.485 1.00 96.44 100 HIS A O 1
ATOM 763 N N . ALA A 1 101 ? 0.785 -3.236 -3.591 1.00 96.81 101 ALA A N 1
ATOM 764 C CA . ALA A 1 101 ? 0.836 -3.008 -2.148 1.00 96.81 101 ALA A CA 1
ATOM 765 C C . ALA A 1 101 ? -0.542 -2.641 -1.582 1.00 96.81 101 ALA A C 1
ATOM 767 O O . ALA A 1 101 ? -0.982 -3.222 -0.588 1.00 96.81 101 ALA A O 1
ATOM 768 N N . VAL A 1 102 ? -1.261 -1.725 -2.239 1.00 97.69 102 VAL A N 1
ATOM 769 C CA . VAL A 1 102 ? -2.628 -1.355 -1.850 1.00 97.69 102 VAL A CA 1
ATOM 770 C C . VAL A 1 102 ? -3.605 -2.507 -2.042 1.00 97.69 102 VAL A C 1
ATOM 772 O O . VAL A 1 102 ? -4.436 -2.725 -1.162 1.00 97.69 102 VAL A O 1
ATOM 775 N N . ALA A 1 103 ? -3.508 -3.274 -3.128 1.00 97.38 103 ALA A N 1
ATOM 776 C CA . ALA A 1 103 ? -4.358 -4.444 -3.345 1.00 97.38 103 ALA A CA 1
ATOM 777 C C . ALA A 1 103 ? -4.151 -5.503 -2.246 1.00 97.38 103 ALA A C 1
ATOM 779 O O . ALA A 1 103 ? -5.116 -5.967 -1.633 1.00 97.38 103 ALA A O 1
ATOM 780 N N . SER A 1 104 ? -2.892 -5.818 -1.927 1.00 97.75 104 SER A N 1
ATOM 781 C CA . SER A 1 104 ? -2.523 -6.746 -0.853 1.00 97.75 104 SER A CA 1
ATOM 782 C C . SER A 1 104 ? -2.996 -6.257 0.518 1.00 97.75 104 SER A C 1
ATOM 784 O O . SER A 1 104 ? -3.558 -7.032 1.294 1.00 97.75 104 SER A O 1
ATOM 786 N N . ALA A 1 105 ? -2.820 -4.966 0.818 1.00 97.81 105 ALA A N 1
ATOM 787 C CA . ALA A 1 105 ? -3.290 -4.365 2.065 1.00 97.81 105 ALA A CA 1
ATOM 788 C C . ALA A 1 105 ? -4.823 -4.363 2.161 1.00 97.81 105 ALA A C 1
ATOM 790 O O . ALA A 1 105 ? -5.369 -4.710 3.206 1.00 97.81 105 ALA A O 1
ATOM 791 N N . SER A 1 106 ? -5.520 -4.039 1.068 1.00 97.94 106 SER A N 1
ATOM 792 C CA . SER A 1 106 ? -6.987 -4.051 1.002 1.00 97.94 106 SER A CA 1
ATOM 793 C C . SER A 1 106 ? -7.537 -5.443 1.289 1.00 97.94 106 SER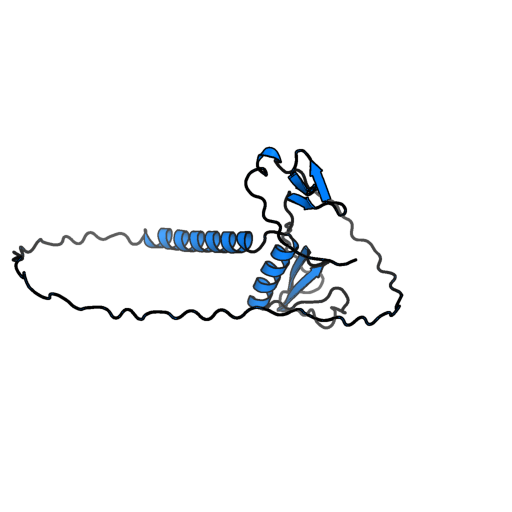 A C 1
ATOM 795 O O . SER A 1 106 ? -8.434 -5.582 2.113 1.00 97.94 106 SER A O 1
ATOM 797 N N . ARG A 1 107 ? -6.946 -6.491 0.697 1.00 98.00 107 ARG A N 1
ATOM 798 C CA . ARG A 1 107 ? -7.336 -7.881 0.972 1.00 98.00 107 ARG A CA 1
ATOM 799 C C . ARG A 1 107 ? -7.194 -8.232 2.453 1.00 98.00 107 ARG A C 1
ATOM 801 O O . ARG A 1 107 ? -8.142 -8.717 3.056 1.00 98.00 107 ARG A O 1
ATOM 808 N N . ARG A 1 108 ? -6.051 -7.900 3.062 1.00 97.81 108 ARG A N 1
ATOM 809 C CA . ARG A 1 108 ? -5.815 -8.121 4.500 1.00 97.81 108 ARG A CA 1
ATOM 810 C C . ARG A 1 108 ? -6.818 -7.364 5.378 1.00 97.81 108 ARG A C 1
ATOM 812 O O . ARG A 1 108 ? -7.244 -7.879 6.408 1.00 97.81 108 ARG A O 1
ATOM 819 N N . LEU A 1 109 ? -7.201 -6.149 4.985 1.00 98.19 109 LEU A N 1
ATOM 820 C CA . LEU A 1 109 ? -8.202 -5.352 5.697 1.00 98.19 109 LEU A CA 1
ATOM 821 C C . LEU A 1 109 ? -9.599 -5.972 5.595 1.00 98.19 109 LEU A C 1
ATOM 823 O O . LEU A 1 109 ? -10.282 -6.075 6.615 1.00 98.19 109 LEU A O 1
ATOM 827 N N . ILE A 1 110 ? -9.999 -6.428 4.405 1.00 98.00 110 ILE A N 1
ATOM 828 C CA . ILE A 1 110 ? -11.260 -7.152 4.191 1.00 98.00 110 ILE A CA 1
ATOM 829 C C . ILE A 1 110 ? -11.301 -8.407 5.070 1.00 98.00 110 ILE A C 1
ATOM 831 O O . ILE A 1 110 ? -12.259 -8.590 5.821 1.00 98.00 110 ILE A O 1
ATOM 835 N N . ASP A 1 111 ? -10.236 -9.214 5.055 1.00 97.88 111 ASP A N 1
ATOM 836 C CA . ASP A 1 111 ? -10.127 -10.433 5.868 1.00 97.88 111 ASP A CA 1
ATOM 837 C C . ASP A 1 111 ? -10.200 -10.123 7.381 1.00 97.88 111 ASP A C 1
ATOM 839 O O . ASP A 1 111 ? -10.712 -10.915 8.171 1.00 97.88 111 ASP A O 1
ATOM 843 N N . ALA A 1 112 ? -9.760 -8.928 7.799 1.00 97.75 112 ALA A N 1
ATOM 844 C CA . ALA A 1 112 ? -9.864 -8.425 9.174 1.00 97.75 112 ALA A CA 1
ATOM 845 C C . ALA A 1 112 ? -11.225 -7.768 9.520 1.00 97.75 112 ALA A C 1
ATOM 847 O O . ALA A 1 112 ? -11.397 -7.212 10.621 1.00 97.75 112 ALA A O 1
ATOM 848 N N . GLY A 1 113 ? -12.189 -7.816 8.595 1.00 97.81 113 GLY A N 1
ATOM 849 C CA . GLY A 1 113 ? -13.551 -7.306 8.754 1.00 97.81 113 GLY A CA 1
ATOM 850 C C . GLY A 1 113 ? -13.696 -5.798 8.544 1.00 97.81 113 GLY A C 1
ATOM 851 O O . GLY A 1 113 ? -14.623 -5.196 9.090 1.00 97.81 113 GLY A O 1
ATOM 852 N N . PHE A 1 114 ? -12.775 -5.162 7.817 1.00 98.06 114 PHE A N 1
ATOM 853 C CA . PHE A 1 114 ? -12.947 -3.777 7.387 1.00 98.06 114 PHE A CA 1
ATOM 854 C C . PHE A 1 114 ? -13.868 -3.702 6.168 1.00 98.06 114 PHE A C 1
ATOM 856 O O . PHE A 1 114 ? -13.820 -4.544 5.276 1.00 98.06 114 PHE A O 1
ATOM 863 N N . GLN A 1 115 ? -14.678 -2.650 6.119 1.00 96.75 115 GLN A N 1
ATOM 864 C CA . GLN A 1 115 ? -15.576 -2.368 5.004 1.00 96.75 115 GLN A CA 1
ATOM 865 C C . GLN A 1 115 ? -14.979 -1.287 4.103 1.00 96.75 115 GLN A C 1
ATOM 867 O O . GLN A 1 115 ? -14.519 -0.254 4.592 1.00 96.75 115 GLN A O 1
ATOM 872 N N . GLU A 1 116 ? -14.994 -1.510 2.791 1.00 96.12 116 GLU A N 1
ATOM 873 C CA . GLU A 1 116 ? -14.583 -0.481 1.838 1.00 96.12 116 GLU A CA 1
ATOM 874 C C . GLU A 1 116 ? -15.617 0.645 1.794 1.00 96.12 116 GLU A C 1
ATOM 876 O O . GLU A 1 116 ? -16.821 0.406 1.685 1.00 96.12 116 GLU A O 1
ATOM 881 N N . VAL A 1 117 ? -15.138 1.883 1.834 1.00 95.94 117 VAL A N 1
ATOM 882 C CA . VAL A 1 117 ? -15.942 3.081 1.622 1.00 95.94 117 VAL A CA 1
ATOM 883 C C . VAL A 1 117 ? -15.401 3.804 0.397 1.00 95.94 117 VAL A C 1
ATOM 885 O O . VAL A 1 117 ? -14.197 4.033 0.278 1.00 95.94 117 VAL A O 1
ATOM 888 N N . LYS A 1 118 ? -16.289 4.185 -0.523 1.00 93.88 118 LYS A N 1
ATOM 889 C CA . LYS A 1 118 ? -15.895 4.920 -1.727 1.00 93.88 118 LYS A CA 1
ATOM 890 C C . LYS A 1 118 ? -15.790 6.408 -1.422 1.00 93.88 118 LYS A C 1
ATOM 892 O O . LYS A 1 118 ? -16.671 6.993 -0.796 1.00 93.88 118 LYS A O 1
ATOM 897 N N . GLU A 1 119 ? -14.742 7.040 -1.943 1.00 92.00 119 GLU A N 1
ATOM 898 C CA . GLU A 1 119 ? -14.484 8.481 -1.780 1.00 92.00 119 GLU A CA 1
ATOM 899 C C . GLU A 1 119 ? -15.647 9.360 -2.281 1.00 92.00 119 GLU A C 1
ATOM 901 O O . GLU A 1 119 ? -15.844 10.466 -1.792 1.00 92.00 119 GLU A O 1
ATOM 906 N N . ARG A 1 120 ? -16.437 8.866 -3.243 1.00 91.50 120 ARG A N 1
ATOM 907 C CA . ARG A 1 120 ? -17.553 9.606 -3.858 1.00 91.50 120 ARG A CA 1
ATOM 908 C C . ARG A 1 120 ? -18.891 9.450 -3.136 1.00 91.50 120 ARG A C 1
ATOM 910 O O . ARG A 1 120 ? -19.812 10.208 -3.431 1.00 91.50 120 ARG A O 1
ATOM 917 N N . ASP A 1 121 ? -19.011 8.474 -2.242 1.00 91.69 121 ASP A N 1
ATOM 918 C CA . ASP A 1 121 ? -20.269 8.187 -1.559 1.00 91.69 121 ASP A CA 1
ATOM 919 C C . ASP A 1 121 ? -20.396 9.045 -0.292 1.00 91.69 121 ASP A C 1
ATOM 921 O O . ASP A 1 121 ? -19.404 9.499 0.276 1.00 91.69 121 ASP A O 1
ATOM 925 N N . SER A 1 122 ? -21.622 9.263 0.189 1.00 92.12 122 SER A N 1
ATOM 926 C CA . SER A 1 122 ? -21.828 9.916 1.487 1.00 92.12 122 SER A CA 1
ATOM 927 C C . SER A 1 122 ? -21.442 8.975 2.629 1.00 92.12 122 SER A C 1
ATOM 929 O O . SER A 1 122 ? -21.901 7.835 2.685 1.00 92.12 122 SER A O 1
ATOM 931 N N . TRP A 1 123 ? -20.618 9.458 3.563 1.00 93.50 123 TRP A N 1
ATOM 932 C CA . TRP A 1 123 ? -20.115 8.647 4.682 1.00 93.50 123 TRP A CA 1
ATOM 933 C C . TRP A 1 123 ? -20.986 8.741 5.939 1.00 93.50 123 TRP A C 1
ATOM 935 O O . TRP A 1 123 ? -20.834 7.940 6.858 1.00 93.50 123 TRP A O 1
ATOM 945 N N . ALA A 1 124 ? -21.906 9.708 5.998 1.00 86.88 124 ALA A N 1
ATOM 946 C CA . ALA A 1 124 ? -22.678 10.000 7.207 1.00 86.88 124 ALA A CA 1
ATOM 947 C C . ALA A 1 124 ? -23.581 8.833 7.647 1.00 86.88 124 ALA A C 1
ATOM 949 O O . ALA A 1 124 ? -23.832 8.655 8.837 1.00 86.88 124 ALA A O 1
ATOM 950 N N . SER A 1 125 ? -24.069 8.031 6.697 1.00 83.50 125 SER A N 1
ATOM 951 C CA . SER A 1 125 ? -24.936 6.880 6.968 1.00 83.50 125 SER A CA 1
ATOM 952 C C . SER A 1 125 ? -24.167 5.570 7.170 1.00 83.50 125 SER A C 1
ATOM 954 O O . SER A 1 125 ? -24.654 4.687 7.882 1.00 83.50 125 SER A O 1
ATOM 956 N N . SER A 1 126 ? -22.983 5.437 6.567 1.00 86.94 126 SER A N 1
ATOM 957 C CA . SER A 1 126 ? -22.179 4.210 6.557 1.00 86.94 126 SER A CA 1
ATOM 958 C C . SER A 1 126 ? -21.171 4.147 7.707 1.00 86.94 126 SER A C 1
ATOM 960 O O . SER A 1 126 ? -21.049 3.107 8.352 1.00 86.94 126 SER A O 1
ATOM 962 N N . CYS A 1 127 ? -20.502 5.255 8.031 1.00 93.19 127 CYS A N 1
ATOM 963 C CA . CYS A 1 127 ? -19.467 5.304 9.061 1.00 93.19 127 CYS A CA 1
ATOM 964 C C . CYS A 1 127 ? -20.066 5.492 10.462 1.00 93.19 127 CYS A C 1
ATOM 966 O O . CYS A 1 127 ? -20.355 6.606 10.897 1.00 93.19 127 CYS A O 1
ATOM 968 N N . LYS A 1 128 ? -20.220 4.389 11.201 1.00 93.81 128 LYS A N 1
ATOM 969 C CA . LYS A 1 128 ? -20.768 4.371 12.571 1.00 93.81 128 LYS A CA 1
ATOM 970 C C . LYS A 1 128 ? -19.729 3.996 13.639 1.00 93.81 128 LYS A C 1
ATOM 972 O O . LYS A 1 128 ? -18.818 3.210 13.343 1.00 93.81 128 LYS A O 1
ATOM 977 N N . PRO A 1 129 ? -19.886 4.479 14.891 1.00 95.12 129 PRO A N 1
ATOM 978 C CA . PRO A 1 129 ? -19.104 4.012 16.034 1.00 95.12 129 PRO A CA 1
ATOM 979 C C . PRO A 1 129 ? -19.119 2.489 16.178 1.00 95.12 129 PRO A C 1
ATOM 981 O O . PRO A 1 129 ? -20.161 1.848 16.070 1.00 95.12 129 PRO A O 1
ATOM 984 N N . GLY A 1 130 ? -17.950 1.907 16.434 1.00 95.25 130 GLY A N 1
ATOM 985 C CA . GLY A 1 130 ? -17.728 0.462 16.483 1.00 95.25 130 GLY A CA 1
ATOM 986 C C . GLY A 1 130 ? -17.370 -0.179 15.139 1.00 95.25 130 GLY A C 1
ATOM 987 O O . GLY A 1 130 ? -16.999 -1.351 15.134 1.00 95.25 130 GLY A O 1
ATOM 988 N N . GLY A 1 131 ? -17.459 0.555 14.027 1.00 96.06 131 GLY A N 1
ATOM 989 C CA . GLY A 1 131 ? -17.112 0.046 12.702 1.00 96.06 131 GLY A CA 1
ATOM 990 C C . GLY A 1 131 ? -15.634 0.192 12.334 1.00 96.06 131 GLY A C 1
ATOM 991 O O . GLY A 1 131 ? -14.888 0.969 12.937 1.00 96.06 131 GLY A O 1
ATOM 992 N N . LYS A 1 132 ? -15.233 -0.565 11.310 1.00 97.75 132 LYS A N 1
ATOM 993 C CA . LYS A 1 132 ? -13.895 -0.572 10.712 1.00 97.75 132 LYS A CA 1
ATOM 994 C C . LYS A 1 132 ? -14.034 -0.343 9.214 1.00 97.75 132 LYS A C 1
ATOM 996 O O . LYS A 1 132 ? -14.794 -1.057 8.561 1.00 97.75 132 LYS A O 1
ATOM 1001 N N . TYR A 1 133 ? -13.302 0.623 8.685 1.00 97.81 133 TYR A N 1
ATOM 1002 C CA . TYR A 1 133 ? -13.478 1.087 7.318 1.00 97.81 133 TYR A CA 1
ATOM 1003 C C . TYR A 1 133 ? -12.134 1.357 6.659 1.00 97.81 133 TYR A C 1
ATOM 1005 O O . TYR A 1 133 ? -11.161 1.713 7.330 1.00 97.81 133 TYR A O 1
ATOM 1013 N N . TYR A 1 134 ? -12.075 1.207 5.345 1.00 98.06 134 TYR A N 1
ATOM 1014 C CA . TYR A 1 134 ? -10.935 1.664 4.568 1.00 98.06 134 TYR A CA 1
ATOM 1015 C C . TYR A 1 134 ? -11.395 2.324 3.275 1.00 98.06 134 TYR A C 1
ATOM 1017 O O . TYR A 1 134 ? -12.483 2.058 2.774 1.00 98.06 134 TYR A O 1
ATOM 1025 N N . VAL A 1 135 ? -10.554 3.200 2.745 1.00 97.38 135 VAL A N 1
ATOM 1026 C CA . VAL A 1 135 ? -10.752 3.868 1.461 1.00 97.38 135 VAL A CA 1
ATOM 1027 C C . VAL A 1 135 ? -9.457 3.787 0.673 1.00 97.38 135 VAL A C 1
ATOM 1029 O O . VAL A 1 135 ? -8.363 3.897 1.236 1.00 97.38 135 VAL A O 1
ATOM 1032 N N . THR A 1 136 ? -9.579 3.600 -0.636 1.00 97.19 136 THR A N 1
ATOM 1033 C CA . THR A 1 136 ? -8.457 3.697 -1.563 1.00 97.19 136 THR A CA 1
ATOM 1034 C C . THR A 1 136 ? -8.622 4.920 -2.455 1.00 97.19 136 THR A C 1
ATOM 1036 O O . THR A 1 136 ? -9.736 5.321 -2.793 1.00 97.19 136 THR A O 1
ATOM 1039 N N . ARG A 1 137 ? -7.500 5.532 -2.839 1.00 95.12 137 ARG A N 1
ATOM 1040 C CA . ARG A 1 137 ? -7.471 6.638 -3.800 1.00 95.12 137 ARG A CA 1
ATOM 1041 C C . ARG A 1 137 ? -6.498 6.300 -4.913 1.00 95.12 137 ARG A C 1
ATOM 1043 O O . ARG A 1 137 ? -5.355 5.932 -4.647 1.00 95.12 137 ARG A O 1
ATOM 1050 N N . ASN A 1 138 ? -6.974 6.397 -6.156 1.00 92.50 138 ASN A N 1
ATOM 1051 C CA . ASN A 1 138 ? -6.211 6.066 -7.366 1.00 92.50 138 ASN A CA 1
ATOM 1052 C C . ASN A 1 138 ? -5.630 4.631 -7.391 1.00 92.50 138 ASN A C 1
ATOM 1054 O O . ASN A 1 138 ? -4.726 4.344 -8.163 1.00 92.50 138 ASN A O 1
ATOM 1058 N N . GLY A 1 139 ? -6.082 3.736 -6.506 1.00 92.81 139 GLY A N 1
ATOM 1059 C CA . GLY A 1 139 ? -5.520 2.390 -6.347 1.00 92.81 139 GLY A CA 1
ATOM 1060 C C . GLY A 1 139 ? -4.091 2.330 -5.787 1.00 92.81 139 GLY A C 1
ATOM 1061 O O . GLY A 1 139 ? -3.616 1.239 -5.512 1.00 92.81 139 GLY A O 1
ATOM 1062 N N . SER A 1 140 ? -3.406 3.461 -5.589 1.00 94.69 140 SER A N 1
ATOM 1063 C CA . SER A 1 140 ? -2.019 3.527 -5.092 1.00 94.69 140 SER A CA 1
ATOM 1064 C C . SER A 1 140 ? -1.904 4.046 -3.657 1.00 94.69 140 SER A C 1
ATOM 1066 O O . SER A 1 140 ? -0.840 3.954 -3.046 1.00 94.69 140 SER A O 1
ATOM 1068 N N . THR A 1 141 ? -2.992 4.580 -3.098 1.00 96.94 141 THR A N 1
ATOM 1069 C CA . THR A 1 141 ? -3.076 5.050 -1.710 1.00 96.94 141 THR A CA 1
ATOM 1070 C C . THR A 1 141 ? -4.197 4.329 -0.977 1.00 96.94 141 THR A C 1
ATOM 1072 O O . THR A 1 141 ? -5.271 4.120 -1.542 1.00 96.94 141 THR A O 1
ATOM 1075 N N . ILE A 1 142 ? -3.966 4.004 0.296 1.00 97.81 142 ILE A N 1
ATOM 1076 C CA . ILE A 1 142 ? -4.951 3.385 1.181 1.00 97.81 142 ILE A CA 1
ATOM 1077 C C . ILE A 1 142 ? -4.965 4.081 2.540 1.00 97.81 142 ILE A C 1
ATOM 1079 O O . ILE A 1 142 ? -3.918 4.420 3.087 1.00 97.81 142 ILE A O 1
ATOM 1083 N N . ILE A 1 143 ? -6.162 4.290 3.083 1.00 97.88 143 ILE A N 1
ATOM 1084 C CA . ILE A 1 143 ? -6.378 4.794 4.439 1.00 97.88 143 ILE A CA 1
ATOM 1085 C C . ILE A 1 143 ? -7.339 3.832 5.125 1.00 97.88 143 ILE A C 1
ATOM 1087 O O . ILE A 1 143 ? -8.445 3.619 4.638 1.00 97.88 143 ILE A O 1
ATOM 1091 N N . ALA A 1 144 ? -6.930 3.273 6.261 1.00 97.81 144 ALA A N 1
ATOM 1092 C CA . ALA A 1 144 ? -7.764 2.412 7.090 1.00 97.81 144 ALA A CA 1
ATOM 1093 C C . ALA A 1 144 ? -7.993 3.068 8.452 1.00 97.81 144 ALA A C 1
ATOM 1095 O O . ALA A 1 144 ? -7.065 3.606 9.057 1.00 97.81 144 ALA A O 1
ATOM 1096 N N . PHE A 1 145 ? -9.227 3.022 8.945 1.00 97.38 145 PHE A N 1
ATOM 1097 C CA . PHE A 1 145 ? -9.600 3.610 10.223 1.00 97.38 145 PHE A CA 1
ATOM 1098 C C . PHE A 1 145 ? -10.664 2.774 10.936 1.00 97.38 145 PHE A C 1
ATOM 1100 O O . PHE A 1 145 ? -11.520 2.138 10.324 1.00 97.38 145 PHE A O 1
ATOM 1107 N N . ALA A 1 146 ? -10.612 2.781 12.266 1.00 96.94 146 ALA A N 1
ATOM 1108 C CA . ALA A 1 146 ? -11.605 2.146 13.120 1.00 96.94 146 ALA A CA 1
ATOM 1109 C C . ALA A 1 146 ? -12.198 3.194 14.061 1.00 96.94 146 ALA A C 1
ATOM 1111 O O . ALA A 1 146 ? -11.470 3.953 14.701 1.00 96.94 146 ALA A O 1
ATOM 1112 N N . ILE A 1 147 ? -13.525 3.230 14.156 1.00 96.56 147 ILE A N 1
ATOM 1113 C CA . ILE A 1 147 ? -14.230 4.174 15.019 1.00 96.56 147 ILE A CA 1
ATOM 1114 C C . ILE A 1 147 ? -14.530 3.462 16.335 1.00 96.56 147 ILE A C 1
ATOM 1116 O O . ILE A 1 147 ? -15.238 2.456 16.362 1.00 96.56 147 ILE A O 1
ATOM 1120 N N . GLY A 1 148 ? -14.005 3.966 17.451 1.00 96.06 148 GLY A N 1
ATOM 1121 C CA . GLY A 1 148 ? -14.271 3.380 18.767 1.00 96.06 148 GLY A CA 1
ATOM 1122 C C . GLY A 1 148 ? -15.766 3.400 19.112 1.00 96.06 148 GLY A C 1
ATOM 1123 O O . GLY A 1 148 ? -16.463 4.364 18.811 1.00 96.06 148 GLY A O 1
ATOM 1124 N N . LYS A 1 149 ? -16.273 2.367 19.800 1.00 96.25 149 LYS A N 1
ATOM 1125 C CA . LYS A 1 149 ? -17.705 2.262 20.171 1.00 96.25 149 LYS A CA 1
ATOM 1126 C C . LYS A 1 149 ? -18.227 3.454 20.988 1.00 96.25 149 LYS A C 1
ATOM 1128 O O . LYS A 1 149 ? -19.404 3.775 20.920 1.00 96.25 149 LYS A O 1
ATOM 1133 N N . LYS A 1 150 ? -17.352 4.086 21.775 1.00 96.06 150 LYS A N 1
ATOM 1134 C CA . LYS A 1 150 ? -17.658 5.250 22.626 1.00 96.06 150 LYS A CA 1
ATOM 1135 C C . LYS A 1 150 ? -17.147 6.570 22.041 1.00 96.06 150 LYS A C 1
ATOM 1137 O O . LYS A 1 150 ? -17.139 7.575 22.746 1.00 96.06 150 LYS A O 1
ATOM 1142 N N . TRP A 1 151 ? -16.652 6.556 20.804 1.00 95.69 151 TRP A N 1
ATOM 1143 C CA . TRP A 1 151 ? -16.093 7.745 20.177 1.00 95.69 151 TRP A CA 1
ATOM 1144 C C . TRP A 1 151 ? -17.191 8.784 19.942 1.00 95.69 151 TRP A C 1
ATOM 1146 O O . TRP A 1 151 ? -18.289 8.447 19.496 1.00 95.69 151 TRP A O 1
ATOM 1156 N N . LYS A 1 152 ? -16.887 10.043 20.252 1.00 94.81 152 LYS A N 1
ATOM 1157 C CA . LYS A 1 152 ? -17.732 11.206 19.988 1.00 94.81 152 LYS A CA 1
ATOM 1158 C C . LYS A 1 152 ? -16.864 12.319 19.389 1.00 94.81 152 LYS A C 1
ATOM 1160 O O . LYS A 1 152 ? -15.649 12.320 19.606 1.00 94.81 152 LYS A O 1
ATOM 1165 N N . PRO A 1 153 ? -17.453 13.278 18.655 1.00 93.06 153 PRO A N 1
ATOM 1166 C CA . PRO A 1 153 ? -16.729 14.474 18.243 1.00 93.06 153 PRO A CA 1
ATOM 1167 C C . PRO A 1 153 ? -16.056 15.144 19.451 1.00 93.06 153 PRO A C 1
ATOM 1169 O O . PRO A 1 153 ? -16.696 15.345 20.481 1.00 93.06 153 PRO A O 1
ATOM 1172 N N . GLY A 1 154 ? -14.759 15.441 19.334 1.00 94.38 154 GLY A N 1
ATOM 1173 C CA . GLY A 1 154 ? -13.927 15.966 20.426 1.00 94.38 154 GLY A CA 1
ATOM 1174 C C . GLY A 1 154 ? -13.023 14.928 21.104 1.00 94.38 154 GLY A C 1
ATOM 1175 O O . GLY A 1 154 ? -12.067 15.307 21.777 1.00 94.38 154 GLY A O 1
ATOM 1176 N N . ASN A 1 155 ? -13.252 13.626 20.897 1.00 96.44 155 ASN A N 1
ATOM 1177 C CA . ASN A 1 155 ? -12.304 12.590 21.307 1.00 96.44 155 ASN A CA 1
ATOM 1178 C C . ASN A 1 155 ? -11.014 12.639 20.465 1.00 96.44 155 ASN A C 1
ATOM 1180 O O . ASN A 1 155 ? -11.023 13.046 19.303 1.00 96.44 155 ASN A O 1
ATOM 1184 N N . SER A 1 156 ? -9.906 12.166 21.043 1.00 95.44 156 SER A N 1
ATOM 1185 C CA . SER A 1 156 ? -8.619 12.083 20.351 1.00 95.44 156 SER A CA 1
ATOM 1186 C C . SER A 1 156 ? -8.615 11.040 19.229 1.00 95.44 156 SER A C 1
ATOM 1188 O O . SER A 1 156 ? -9.434 10.116 19.184 1.00 95.44 156 SER A O 1
ATOM 1190 N N . ILE A 1 157 ? -7.650 11.194 18.324 1.00 96.38 157 ILE A N 1
ATOM 1191 C CA . ILE A 1 157 ? -7.345 10.248 17.251 1.00 96.38 157 ILE A CA 1
ATOM 1192 C C . ILE A 1 157 ? -5.888 9.802 17.380 1.00 96.38 157 ILE A C 1
ATOM 1194 O O . ILE A 1 157 ? -5.024 10.592 17.758 1.00 96.38 157 ILE A O 1
ATOM 1198 N N . SER A 1 158 ? -5.617 8.538 17.064 1.00 96.94 158 SER A N 1
ATOM 1199 C CA . SER A 1 158 ? -4.260 8.012 16.915 1.00 96.94 158 SER A CA 1
ATOM 1200 C C . SER A 1 158 ? -4.057 7.643 15.453 1.00 96.94 158 SER A C 1
ATOM 1202 O O . SER A 1 158 ? -4.918 6.994 14.860 1.00 96.94 158 SER A O 1
ATOM 1204 N N . MET A 1 159 ? -2.959 8.106 14.862 1.00 96.75 159 MET A N 1
ATOM 1205 C CA . MET A 1 159 ? -2.681 7.944 13.438 1.00 96.75 159 MET A CA 1
ATOM 1206 C C . MET A 1 159 ? -1.240 7.500 13.232 1.00 96.75 159 MET A C 1
ATOM 1208 O O . MET A 1 159 ? -0.326 8.011 13.878 1.00 96.75 159 MET A O 1
ATOM 1212 N N . VAL A 1 160 ? -1.054 6.579 12.290 1.00 98.06 160 VAL A N 1
ATOM 1213 C CA . VAL A 1 160 ? 0.253 6.143 11.797 1.00 98.06 160 VAL A CA 1
ATOM 1214 C C . VAL A 1 160 ? 0.274 6.390 10.296 1.00 98.06 160 VAL A C 1
ATOM 1216 O O . VAL A 1 160 ? -0.664 6.016 9.595 1.00 98.06 160 VAL A O 1
ATOM 1219 N N . GLY A 1 161 ? 1.325 7.052 9.819 1.00 96.50 161 GLY A N 1
ATOM 1220 C CA . GLY A 1 161 ? 1.540 7.326 8.403 1.00 96.50 161 GLY A CA 1
ATOM 1221 C C . GLY A 1 161 ? 2.707 6.512 7.858 1.00 96.50 161 GLY A C 1
ATOM 1222 O O . GLY A 1 161 ? 3.746 6.413 8.506 1.00 96.50 161 GLY A O 1
ATOM 1223 N N . ALA A 1 162 ? 2.527 5.963 6.661 1.00 96.19 162 ALA A N 1
ATOM 1224 C CA . ALA A 1 162 ? 3.555 5.316 5.853 1.00 96.19 162 ALA A CA 1
ATOM 1225 C C . ALA A 1 162 ? 3.276 5.611 4.370 1.00 96.19 162 ALA A C 1
ATOM 1227 O O . ALA A 1 162 ? 2.193 6.095 4.030 1.00 96.19 162 ALA A O 1
ATOM 1228 N N . HIS A 1 163 ? 4.236 5.322 3.495 1.00 95.88 163 HIS A N 1
ATOM 1229 C CA . HIS A 1 163 ? 4.080 5.457 2.046 1.00 95.88 163 HIS A CA 1
ATOM 1230 C C . HIS A 1 163 ? 4.186 4.084 1.366 1.00 95.88 163 HIS A C 1
ATOM 1232 O O . HIS A 1 163 ? 4.836 3.176 1.882 1.00 95.88 163 HIS A O 1
ATOM 1238 N N . THR A 1 164 ? 3.484 3.912 0.245 1.00 94.38 164 THR A N 1
ATOM 1239 C CA . THR A 1 164 ? 3.370 2.637 -0.491 1.00 94.38 164 THR A CA 1
ATOM 1240 C C . THR A 1 164 ? 4.378 2.509 -1.626 1.00 94.38 164 THR A C 1
ATOM 1242 O O . THR A 1 164 ? 4.537 1.433 -2.196 1.00 94.38 164 THR A O 1
ATOM 1245 N N . ASP A 1 165 ? 5.041 3.600 -1.985 1.00 92.81 165 ASP A N 1
ATOM 1246 C CA . ASP A 1 165 ? 5.996 3.665 -3.072 1.00 92.81 165 ASP A CA 1
ATOM 1247 C C . ASP A 1 165 ? 7.438 3.510 -2.602 1.00 92.81 165 ASP A C 1
ATOM 1249 O O . ASP A 1 165 ? 7.781 3.659 -1.433 1.00 92.81 165 ASP A O 1
ATOM 1253 N N . SER A 1 166 ? 8.299 3.150 -3.541 1.00 92.25 166 SER A N 1
ATOM 1254 C CA . SER A 1 166 ? 9.730 2.979 -3.324 1.00 92.25 166 SER A CA 1
ATOM 1255 C C . SER A 1 166 ? 10.467 3.407 -4.589 1.00 92.25 166 SER A C 1
ATOM 1257 O O . SER A 1 166 ? 9.880 3.337 -5.675 1.00 92.25 166 SER A O 1
ATOM 1259 N N . PRO A 1 167 ? 11.730 3.858 -4.486 1.00 92.44 167 PRO A N 1
ATOM 1260 C CA . PRO A 1 167 ? 12.490 4.246 -5.661 1.00 92.44 167 PRO A CA 1
ATOM 1261 C C . PRO A 1 167 ? 12.564 3.118 -6.691 1.00 92.44 167 PRO A C 1
ATOM 1263 O O . PRO A 1 167 ? 12.871 1.976 -6.348 1.00 92.44 167 PRO A O 1
ATOM 1266 N N . CYS A 1 168 ? 12.277 3.430 -7.952 1.00 90.69 168 CYS A N 1
ATOM 1267 C CA . CYS A 1 168 ? 12.198 2.433 -9.016 1.00 90.69 168 CYS A CA 1
ATOM 1268 C C . CYS A 1 168 ? 12.525 3.026 -10.392 1.00 90.69 168 CYS A C 1
ATOM 1270 O O . CYS A 1 168 ? 12.635 4.241 -10.562 1.00 90.69 168 CYS A O 1
ATOM 1272 N N . LEU A 1 169 ? 12.690 2.151 -11.384 1.00 91.38 169 LEU A N 1
ATOM 1273 C CA . LEU A 1 169 ? 12.777 2.539 -12.789 1.00 91.38 169 LEU A CA 1
ATOM 1274 C C . LEU A 1 169 ? 11.384 2.428 -13.410 1.00 91.38 169 LEU A C 1
ATOM 1276 O O . LEU A 1 169 ? 10.816 1.338 -13.470 1.00 91.38 169 LEU A O 1
ATOM 1280 N N . ARG A 1 170 ? 10.829 3.548 -13.876 1.00 89.06 170 ARG A N 1
ATOM 1281 C CA . ARG A 1 170 ? 9.538 3.585 -14.571 1.00 89.06 170 ARG A CA 1
ATOM 1282 C C . ARG A 1 170 ? 9.747 3.590 -16.073 1.00 89.06 170 ARG A C 1
ATOM 1284 O O . ARG A 1 170 ? 10.674 4.212 -16.578 1.00 89.06 170 ARG A O 1
ATOM 1291 N N . ILE A 1 171 ? 8.876 2.902 -16.799 1.00 92.38 171 ILE A N 1
ATOM 1292 C CA . ILE A 1 171 ? 8.912 2.881 -18.261 1.00 92.38 171 ILE A CA 1
ATOM 1293 C C . ILE A 1 171 ? 8.371 4.213 -18.782 1.00 92.38 171 ILE A C 1
ATOM 1295 O O . ILE A 1 171 ? 7.285 4.640 -18.392 1.00 92.38 171 ILE A O 1
ATOM 1299 N N . LYS A 1 172 ? 9.119 4.864 -19.678 1.00 91.88 172 LYS A N 1
ATOM 1300 C CA . LYS A 1 172 ? 8.669 6.100 -20.331 1.00 91.88 172 LYS A CA 1
ATOM 1301 C C . LYS A 1 172 ? 7.498 5.810 -21.278 1.00 91.88 172 LYS A C 1
ATOM 1303 O O . LYS A 1 172 ? 7.515 4.766 -21.926 1.00 91.88 172 LYS A O 1
ATOM 1308 N N . PRO A 1 173 ? 6.543 6.739 -21.470 1.00 91.31 173 PRO A N 1
ATOM 1309 C CA . PRO A 1 173 ? 5.461 6.554 -22.444 1.00 91.31 173 PRO A CA 1
ATOM 1310 C C . PRO A 1 173 ? 5.974 6.231 -23.856 1.00 91.31 173 PRO A C 1
ATOM 1312 O O . PRO A 1 173 ? 5.452 5.349 -24.530 1.00 91.31 173 PRO A O 1
ATOM 1315 N N . VAL A 1 174 ? 7.061 6.892 -24.271 1.00 92.50 174 VAL A N 1
ATOM 1316 C CA . VAL A 1 174 ? 7.828 6.538 -25.472 1.00 92.50 174 VAL A CA 1
ATOM 1317 C C . VAL A 1 174 ? 9.076 5.770 -25.038 1.00 92.50 174 VAL A C 1
ATOM 1319 O O . VAL A 1 174 ? 10.126 6.354 -24.764 1.00 92.50 174 VAL A O 1
ATOM 1322 N N . SER A 1 175 ? 8.940 4.449 -24.920 1.00 92.94 175 SER A N 1
ATOM 1323 C CA . SER A 1 175 ? 9.983 3.569 -24.378 1.00 92.94 175 SER A CA 1
ATOM 1324 C C . SER A 1 175 ? 10.798 2.828 -25.430 1.00 92.94 175 SER A C 1
ATOM 1326 O O . SER A 1 175 ? 11.910 2.407 -25.125 1.00 92.94 175 SER A O 1
ATOM 1328 N N . LYS A 1 176 ? 10.305 2.663 -26.661 1.00 93.19 176 LYS A N 1
ATOM 1329 C CA . LYS A 1 176 ? 11.042 1.925 -27.695 1.00 93.19 176 LYS A CA 1
ATOM 1330 C C . LYS A 1 176 ? 12.357 2.636 -28.016 1.00 93.19 176 LYS A C 1
ATOM 1332 O O . LYS A 1 176 ? 12.356 3.756 -28.526 1.00 93.19 176 LYS A O 1
ATOM 1337 N N . LYS A 1 177 ? 13.473 1.961 -27.750 1.00 91.75 177 LYS A N 1
ATOM 1338 C CA . LYS A 1 177 ? 14.817 2.382 -28.143 1.00 91.75 177 LYS A CA 1
ATOM 1339 C C . LYS A 1 177 ? 15.541 1.246 -28.857 1.00 91.75 177 LYS A C 1
ATOM 1341 O O . LYS A 1 177 ? 15.199 0.074 -28.707 1.00 91.75 177 LYS A O 1
ATOM 1346 N N . SER A 1 178 ? 16.533 1.599 -29.661 1.00 92.62 178 SER A N 1
ATOM 1347 C CA . SER A 1 178 ? 17.400 0.640 -30.341 1.00 92.62 178 SER A CA 1
ATOM 1348 C C . SER A 1 178 ? 18.822 1.181 -30.333 1.00 92.62 178 SER A C 1
ATOM 1350 O O . SER A 1 178 ? 19.019 2.378 -30.539 1.00 92.62 178 SER A O 1
ATOM 1352 N N . GLY A 1 179 ? 19.790 0.315 -30.062 1.00 91.50 179 GLY A N 1
ATOM 1353 C CA . GLY A 1 179 ? 21.205 0.669 -29.981 1.00 91.50 179 GLY A CA 1
ATOM 1354 C C . GLY A 1 179 ? 22.059 -0.590 -29.924 1.00 91.50 179 GLY A C 1
ATOM 1355 O O . GLY A 1 179 ? 21.629 -1.586 -29.343 1.00 91.50 179 GLY A O 1
ATOM 1356 N N . ASP A 1 180 ? 23.220 -0.561 -30.577 1.00 90.75 180 ASP A N 1
ATOM 1357 C CA . ASP A 1 180 ? 24.203 -1.657 -30.600 1.00 90.75 180 ASP A CA 1
ATOM 1358 C C . ASP A 1 180 ? 23.629 -3.027 -31.011 1.00 90.75 180 ASP A C 1
ATOM 1360 O O . ASP A 1 180 ? 24.064 -4.071 -30.538 1.00 90.75 180 ASP A O 1
ATOM 1364 N N . GLY A 1 181 ? 22.617 -3.030 -31.887 1.00 94.06 181 GLY A N 1
ATOM 1365 C CA . GLY A 1 181 ? 21.939 -4.250 -32.343 1.00 94.06 181 GLY A CA 1
ATOM 1366 C C . GLY A 1 181 ? 20.862 -4.793 -31.394 1.00 94.06 181 GLY A C 1
ATOM 1367 O O . GLY A 1 181 ? 20.239 -5.804 -31.707 1.00 94.06 181 GLY A O 1
ATOM 1368 N N . PHE A 1 182 ? 20.582 -4.116 -30.276 1.00 93.19 182 PHE A N 1
ATOM 1369 C CA . PHE A 1 182 ? 19.594 -4.540 -29.283 1.00 93.19 182 PHE A CA 1
ATOM 1370 C C . PHE A 1 182 ? 18.349 -3.649 -29.263 1.00 93.19 182 PHE A C 1
ATOM 1372 O O . PHE A 1 182 ? 18.407 -2.433 -29.473 1.00 93.19 182 PHE A O 1
ATOM 1379 N N . VAL A 1 183 ? 17.208 -4.260 -28.934 1.00 92.06 183 VAL A N 1
ATOM 1380 C CA . VAL A 1 183 ? 15.997 -3.537 -28.528 1.00 92.06 183 VAL A CA 1
ATOM 1381 C C . VAL A 1 183 ? 16.147 -3.141 -27.063 1.00 92.06 183 VAL A C 1
ATOM 1383 O O . VAL A 1 183 ? 16.427 -3.974 -26.207 1.00 92.06 183 VAL A O 1
ATOM 1386 N N . GLN A 1 184 ? 15.950 -1.860 -26.778 1.00 92.75 184 GLN A N 1
ATOM 1387 C CA . GLN A 1 184 ? 16.093 -1.270 -25.454 1.00 92.75 184 GLN A CA 1
ATOM 1388 C C . GLN A 1 184 ? 14.764 -0.651 -25.005 1.00 92.75 184 GLN A C 1
ATOM 1390 O O . GLN A 1 184 ? 13.959 -0.199 -25.825 1.00 92.75 184 GLN A O 1
ATOM 1395 N N . VAL A 1 185 ? 14.556 -0.589 -23.689 1.00 92.31 185 VAL A N 1
ATOM 1396 C CA . VAL A 1 185 ? 13.391 0.051 -23.066 1.00 92.31 185 VAL A CA 1
ATOM 1397 C C . VAL A 1 185 ? 13.855 1.314 -22.346 1.00 92.31 185 VAL A C 1
ATOM 1399 O O . VAL A 1 185 ? 14.637 1.266 -21.400 1.00 92.31 185 VAL A O 1
ATOM 1402 N N . GLY A 1 186 ? 13.379 2.465 -22.808 1.00 92.81 186 GLY A N 1
ATOM 1403 C CA . GLY A 1 186 ? 13.604 3.756 -22.182 1.00 92.81 186 GLY A CA 1
ATOM 1404 C C . GLY A 1 186 ? 12.892 3.842 -20.837 1.00 92.81 186 GLY A C 1
ATOM 1405 O O . GLY A 1 186 ? 11.666 3.738 -20.770 1.00 92.81 186 GLY A O 1
ATOM 1406 N N . VAL A 1 187 ? 13.668 4.086 -19.785 1.00 93.19 187 VAL A N 1
ATOM 1407 C CA . VAL A 1 187 ? 13.174 4.253 -18.415 1.00 93.19 187 VAL A CA 1
ATOM 1408 C C . VAL A 1 187 ? 13.481 5.648 -17.866 1.00 93.19 187 VAL A C 1
ATOM 1410 O O . VAL A 1 187 ? 14.317 6.385 -18.400 1.00 93.19 187 VAL A O 1
ATOM 1413 N N . GLU A 1 188 ? 12.778 6.020 -16.806 1.00 92.44 188 GLU A N 1
ATOM 1414 C CA . GLU A 1 188 ? 13.024 7.180 -15.955 1.00 92.44 188 GLU A CA 1
ATOM 1415 C C . GLU A 1 188 ? 13.191 6.737 -14.499 1.00 92.44 188 GLU A C 1
ATOM 1417 O O . GLU A 1 188 ? 12.612 5.742 -14.061 1.00 92.44 188 GLU A O 1
ATOM 1422 N N . THR A 1 189 ? 14.000 7.470 -13.745 1.00 92.31 189 THR A N 1
ATOM 1423 C CA . THR A 1 189 ? 14.194 7.234 -12.316 1.00 92.31 189 THR A CA 1
ATOM 1424 C C . THR A 1 18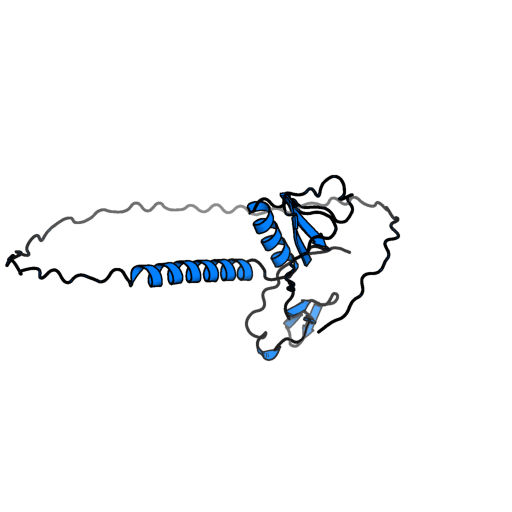9 ? 13.054 7.857 -11.525 1.00 92.31 189 THR A C 1
ATOM 1426 O O . THR A 1 189 ? 12.807 9.057 -11.636 1.00 92.31 189 THR A O 1
ATOM 1429 N N . TYR A 1 190 ? 12.398 7.061 -10.690 1.00 92.25 190 TYR A N 1
ATOM 1430 C CA . TYR A 1 190 ? 11.417 7.525 -9.721 1.00 92.25 190 TYR A CA 1
ATOM 1431 C C . TYR A 1 190 ? 12.040 7.527 -8.321 1.00 92.25 190 TYR A C 1
ATOM 1433 O O . TYR A 1 190 ? 12.487 6.486 -7.849 1.00 92.25 190 TYR A O 1
ATOM 1441 N N . GLY A 1 191 ? 12.077 8.684 -7.655 1.00 90.56 191 GLY A N 1
ATOM 1442 C CA . GLY A 1 191 ? 12.695 8.842 -6.332 1.00 90.56 191 GLY A CA 1
ATOM 1443 C C . GLY A 1 191 ? 14.229 8.922 -6.361 1.00 90.56 191 GLY A C 1
ATOM 1444 O O . GLY A 1 191 ? 14.826 9.137 -7.410 1.00 90.56 191 GLY A O 1
ATOM 1445 N N . GLY A 1 192 ? 14.871 8.779 -5.195 1.00 90.75 192 GLY A N 1
ATOM 1446 C CA . GLY A 1 192 ? 16.330 8.874 -5.007 1.00 90.75 192 GLY A CA 1
ATOM 1447 C C . GLY A 1 192 ? 17.002 7.519 -4.773 1.00 90.75 192 GLY A C 1
ATOM 1448 O O . GLY A 1 192 ? 17.612 7.307 -3.729 1.00 90.75 192 GLY A O 1
ATOM 1449 N N . GLY A 1 193 ? 16.830 6.576 -5.701 1.00 86.06 193 GLY A N 1
ATOM 1450 C CA . GLY A 1 193 ? 17.360 5.216 -5.587 1.00 86.06 193 GLY A CA 1
ATOM 1451 C C . GLY A 1 193 ? 18.875 5.114 -5.789 1.00 86.06 193 GLY A C 1
ATOM 1452 O O . GLY A 1 193 ? 19.513 5.961 -6.415 1.00 86.06 193 GLY A O 1
ATOM 1453 N N . ILE A 1 194 ? 19.462 4.025 -5.292 1.00 89.81 194 ILE A N 1
ATOM 1454 C CA . ILE A 1 194 ? 20.875 3.692 -5.502 1.00 89.81 194 ILE A CA 1
ATOM 1455 C C . ILE A 1 194 ? 21.014 2.969 -6.854 1.00 89.81 194 ILE A C 1
ATOM 1457 O O . ILE A 1 194 ? 21.107 1.751 -6.925 1.00 89.81 194 ILE A O 1
ATOM 1461 N N . TRP A 1 195 ? 21.001 3.710 -7.962 1.00 86.69 195 TRP A N 1
ATOM 1462 C CA . TRP A 1 195 ? 20.772 3.143 -9.306 1.00 86.69 195 TRP A CA 1
ATOM 1463 C C . TRP A 1 195 ? 21.779 2.095 -9.782 1.00 86.69 195 TRP A C 1
ATOM 1465 O O . TRP A 1 195 ? 21.460 1.276 -10.642 1.00 86.69 195 TRP A O 1
ATOM 1475 N N . HIS A 1 196 ? 22.996 2.095 -9.238 1.00 85.12 196 HIS A N 1
ATOM 1476 C CA . HIS A 1 196 ? 24.008 1.121 -9.632 1.00 85.12 196 HIS A CA 1
ATOM 1477 C C . HIS A 1 196 ? 23.689 -0.304 -9.152 1.00 85.12 196 HIS A C 1
ATOM 1479 O O . HIS A 1 196 ? 24.199 -1.248 -9.753 1.00 85.12 196 HIS A O 1
ATOM 1485 N N . THR A 1 197 ? 22.841 -0.473 -8.129 1.00 84.12 197 THR A N 1
ATOM 1486 C CA . THR A 1 197 ? 22.406 -1.794 -7.640 1.00 84.12 197 THR A CA 1
ATOM 1487 C C . THR A 1 197 ? 21.271 -2.385 -8.481 1.00 84.12 197 THR A C 1
ATOM 1489 O O . THR A 1 197 ? 21.122 -3.601 -8.534 1.00 84.12 197 THR A O 1
ATOM 1492 N N . CYS A 1 198 ? 20.521 -1.558 -9.218 1.00 66.50 198 CYS A N 1
ATOM 1493 C CA . CYS A 1 198 ? 19.390 -1.977 -10.057 1.00 66.50 198 CYS A CA 1
ATOM 1494 C C . CYS A 1 198 ? 19.792 -2.708 -11.357 1.00 66.50 198 CYS A C 1
ATOM 1496 O O . CYS A 1 198 ? 18.940 -2.961 -12.204 1.00 66.50 198 CYS A O 1
ATOM 1498 N N . LYS A 1 199 ? 21.079 -3.028 -11.549 1.00 61.19 199 LYS A N 1
ATOM 1499 C CA . LYS A 1 199 ? 21.609 -3.677 -12.763 1.00 61.19 199 LYS A CA 1
ATOM 1500 C C . LYS A 1 199 ? 21.324 -5.182 -12.839 1.00 61.19 199 LYS A C 1
ATOM 1502 O O . LYS A 1 199 ? 21.505 -5.779 -13.897 1.00 61.19 199 LYS A O 1
ATOM 1507 N N . ASN A 1 200 ? 20.878 -5.791 -11.742 1.00 53.44 200 ASN A N 1
ATOM 1508 C CA . ASN A 1 200 ? 20.825 -7.241 -11.596 1.00 53.44 200 ASN A CA 1
ATOM 1509 C C . ASN A 1 200 ? 19.357 -7.703 -11.635 1.00 53.44 200 ASN A C 1
ATOM 1511 O O . ASN A 1 200 ? 18.696 -7.743 -10.606 1.00 53.44 200 ASN A O 1
ATOM 1515 N N . THR A 1 201 ? 18.864 -8.020 -12.838 1.00 55.94 201 THR A N 1
ATOM 1516 C CA . THR A 1 201 ? 17.521 -8.565 -13.139 1.00 55.94 201 THR A CA 1
ATOM 1517 C C . THR A 1 201 ? 16.338 -7.635 -12.825 1.00 55.94 201 THR A C 1
ATOM 1519 O O . THR A 1 201 ? 15.925 -7.467 -11.682 1.00 55.94 201 THR A O 1
ATOM 1522 N N . LEU A 1 202 ? 15.729 -7.081 -13.880 1.00 64.06 202 LEU A N 1
ATOM 1523 C CA . LEU A 1 202 ? 14.502 -6.283 -13.806 1.00 64.06 202 LEU A CA 1
ATOM 1524 C C . LEU A 1 202 ? 13.300 -7.114 -14.274 1.00 64.06 202 LEU A C 1
ATOM 1526 O O . LEU A 1 202 ? 13.245 -7.525 -15.431 1.00 64.06 202 LEU A O 1
ATOM 1530 N N . CYS A 1 203 ? 12.315 -7.303 -13.399 1.00 66.44 203 CYS A N 1
ATOM 1531 C CA . CYS A 1 203 ? 10.982 -7.772 -13.777 1.00 66.44 203 CYS A CA 1
ATOM 1532 C C . CYS A 1 203 ? 10.058 -6.558 -13.927 1.00 66.44 203 CYS A C 1
ATOM 1534 O O . CYS A 1 203 ? 10.113 -5.645 -13.105 1.00 66.44 203 CYS A O 1
ATOM 1536 N N . ILE A 1 204 ? 9.207 -6.540 -14.957 1.00 74.25 204 ILE A N 1
ATOM 1537 C CA . ILE A 1 204 ? 8.226 -5.466 -15.175 1.00 74.25 204 ILE A CA 1
ATOM 1538 C C . ILE A 1 204 ? 6.866 -5.948 -14.645 1.00 74.25 204 ILE A C 1
ATOM 1540 O O . ILE A 1 204 ? 6.196 -6.718 -15.336 1.00 74.25 204 ILE A O 1
ATOM 1544 N N . PRO A 1 205 ? 6.443 -5.543 -13.433 1.00 69.19 205 PRO A N 1
ATOM 1545 C CA . PRO A 1 205 ? 5.069 -5.748 -12.984 1.00 69.19 205 PRO A CA 1
ATOM 1546 C C . PRO A 1 205 ? 4.120 -4.853 -13.796 1.00 69.19 205 PRO A C 1
ATOM 1548 O O . PRO A 1 205 ? 4.436 -3.696 -14.082 1.00 69.19 205 PRO A O 1
ATOM 1551 N N . GLY A 1 206 ? 2.972 -5.394 -14.202 1.00 57.50 206 GLY A N 1
ATOM 1552 C CA . GLY A 1 206 ? 2.027 -4.712 -15.084 1.00 57.50 206 GLY A CA 1
ATOM 1553 C C . GLY A 1 206 ? 0.793 -4.197 -14.351 1.00 57.50 206 GLY A C 1
ATOM 1554 O O . GLY A 1 206 ? 0.130 -4.970 -13.676 1.00 57.50 206 GLY A O 1
ATOM 1555 N N . ASP A 1 207 ? 0.468 -2.922 -14.571 1.00 54.84 207 ASP A N 1
ATOM 1556 C CA . ASP A 1 207 ? -0.866 -2.335 -14.411 1.00 54.84 207 ASP A CA 1
ATOM 1557 C C . ASP A 1 207 ? -1.092 -1.415 -15.626 1.00 54.84 207 ASP A C 1
ATOM 1559 O O . ASP A 1 207 ? -0.429 -0.387 -15.775 1.00 54.84 207 ASP A O 1
ATOM 1563 N N . CYS A 1 208 ? -1.972 -1.801 -16.553 1.00 47.81 208 CYS A N 1
ATOM 1564 C CA . CYS A 1 208 ? -2.272 -1.003 -17.745 1.00 47.81 208 CYS A CA 1
ATOM 1565 C C . CYS A 1 208 ? -3.425 -0.037 -17.446 1.00 47.81 208 CYS A C 1
ATOM 1567 O O . CYS A 1 208 ? -4.589 -0.423 -17.522 1.00 47.81 208 CYS A O 1
ATOM 1569 N N . ILE A 1 209 ? -3.120 1.224 -17.135 1.00 40.09 209 ILE A N 1
ATOM 1570 C CA . ILE A 1 209 ? -4.137 2.284 -17.088 1.00 40.09 209 ILE A CA 1
ATOM 1571 C C . ILE A 1 209 ? -4.192 2.909 -18.483 1.00 40.09 209 ILE A C 1
ATOM 1573 O O . ILE A 1 209 ? -3.315 3.686 -18.856 1.00 40.09 209 ILE A O 1
ATOM 1577 N N . GLY A 1 210 ? -5.176 2.492 -19.283 1.00 26.62 210 GLY A N 1
ATOM 1578 C CA . GLY A 1 210 ? -5.445 3.087 -20.591 1.00 26.62 210 GLY A CA 1
ATOM 1579 C C . GLY A 1 210 ? -5.883 4.544 -20.441 1.00 26.62 210 GLY A C 1
ATOM 1580 O O . GLY A 1 210 ? -6.757 4.837 -19.624 1.00 26.62 210 GLY A O 1
ATOM 1581 N N . CYS A 1 211 ? -5.251 5.433 -21.207 1.00 25.98 211 CYS A N 1
ATOM 1582 C CA . CYS A 1 211 ? -5.756 6.780 -21.469 1.00 25.98 211 CYS A CA 1
ATOM 1583 C C . CYS A 1 211 ? -6.927 6.727 -22.454 1.00 25.98 211 CYS A C 1
ATOM 1585 O O . CYS A 1 211 ? -6.857 5.897 -23.390 1.00 25.98 211 CYS A O 1
#

Foldseek 3Di:
DDDDDDDDDDDDDDDDDDDDDDDDDDDDDDDDDDDDDDDDDDDDDDDDDDDDDDDDDDDDDDDPDPDDPPVVVVVVVVVVVVVVVVVVVVLCVQQVFLLSNLVSVVVVQVVVVADEDEPPDDCPVPDDAQHKYKYDDPSNDIDIDHHHNPDDPPDDDDDDDDGSHDWDWAFDPPQFDDDPNDTGGDTDIDPDDPVVVVPPDDDDDDDDDDD

Solvent-accessible surface area (backbone atoms only — not comparable to full-atom values): 14797 Å² total; per-residue (Å²): 138,90,81,91,88,87,84,88,84,92,82,82,88,84,88,85,90,81,87,86,80,92,82,88,80,83,87,83,84,83,86,90,80,90,81,83,83,81,91,82,82,86,86,88,80,86,90,77,87,79,94,81,81,86,81,84,85,74,91,76,84,79,78,85,74,81,78,71,78,74,58,62,66,58,54,53,52,52,52,51,52,52,52,52,52,52,51,50,51,53,50,53,72,64,25,88,42,27,44,37,36,33,50,54,50,49,52,55,37,44,76,70,64,31,42,83,47,61,86,88,55,81,54,84,85,72,70,48,64,60,40,40,37,30,37,64,49,94,54,44,40,72,50,77,52,69,39,50,72,82,62,53,96,89,60,88,84,88,86,86,88,85,80,61,71,73,56,44,79,41,75,38,97,79,20,88,41,74,58,98,93,38,85,43,77,38,64,42,80,41,75,90,56,71,67,84,70,68,74,72,82,84,80,83,84,86,80,89,81,81,131

Radius of gyration: 31.18 Å; Cα contacts (8 Å, |Δi|>4): 137; chains: 1; bounding box: 49×84×78 Å

Mean predicted aligned error: 17.54 Å